Protein AF-A0A9W6TTP9-F1 (afdb_monomer)

Radius of gyration: 48.41 Å; Cα contacts (8 Å, |Δi|>4): 84; chains: 1; bounding box: 107×65×161 Å

Solvent-accessible surface area (backbone atoms only — not comparable to full-atom values): 18720 Å² total; per-residue (Å²): 135,83,80,78,79,82,53,72,66,62,52,52,53,52,50,54,54,50,54,51,52,52,51,52,51,51,50,53,53,50,52,52,50,52,52,49,54,51,52,52,49,52,52,51,54,51,52,54,52,52,50,52,50,50,55,52,53,52,53,51,50,52,52,52,51,52,52,53,54,51,52,50,52,52,51,54,53,50,52,52,53,51,55,51,50,53,51,51,52,52,52,53,52,53,51,52,53,52,52,54,50,52,50,53,52,50,51,53,51,50,52,55,52,53,49,57,50,51,57,53,60,71,68,54,76,89,76,90,73,90,77,82,88,80,81,83,75,73,56,66,67,62,61,46,53,62,49,51,56,60,62,39,43,60,44,44,69,57,88,55,55,68,69,59,52,51,52,53,51,48,66,50,53,76,72,50,82,89,67,50,53,66,56,50,32,50,54,52,42,65,35,41,44,74,69,53,22,52,51,39,64,69,68,60,52,82,38,51,65,54,39,50,51,46,41,49,51,47,48,60,73,74,50,72,71,60,68,68,56,54,55,62,54,52,57,60,59,67,72,68,77,82,78,86,87,84,90,84,83,88,82,89,84,88,86,83,92,78,88,80,84,82,86,80,83,82,87,78,91,83,78,89,91,64,56,16,90,88,72,80,43,81,83,48,54,76,92,49,50,70,60,53,53,58,52,52,64,70,69,70,78,80,80,80,92,126

Structure (mmCIF, N/CA/C/O backbone):
data_AF-A0A9W6TTP9-F1
#
_entry.id   AF-A0A9W6TTP9-F1
#
loop_
_atom_site.group_PDB
_atom_site.id
_atom_site.type_symbol
_atom_site.label_atom_id
_atom_site.label_alt_id
_atom_site.label_comp_id
_atom_site.label_asym_id
_atom_site.label_entity_id
_atom_site.label_seq_id
_atom_site.pdbx_PDB_ins_code
_atom_site.Cartn_x
_atom_site.Cartn_y
_atom_site.Cartn_z
_atom_site.occupancy
_atom_site.B_iso_or_equiv
_atom_site.auth_seq_id
_atom_site.auth_comp_id
_atom_site.auth_asym_id
_atom_site.auth_atom_id
_atom_site.pdbx_PDB_model_num
ATOM 1 N N . MET A 1 1 ? -45.693 19.364 88.630 1.00 53.56 1 MET A N 1
ATOM 2 C CA . MET A 1 1 ? -46.848 18.694 87.996 1.00 53.56 1 MET A CA 1
ATOM 3 C C . MET A 1 1 ? -46.311 17.547 87.157 1.00 53.56 1 MET A C 1
ATOM 5 O O . MET A 1 1 ? -45.602 17.808 86.195 1.00 53.56 1 MET A O 1
ATOM 9 N N . ALA A 1 2 ? -46.527 16.299 87.579 1.00 56.56 2 ALA A N 1
ATOM 10 C CA . ALA A 1 2 ? -46.122 15.125 86.806 1.00 56.56 2 ALA A CA 1
ATOM 11 C C . ALA A 1 2 ? -47.113 14.925 85.648 1.00 56.56 2 ALA A C 1
ATOM 13 O O . ALA A 1 2 ? -48.320 15.000 85.873 1.00 56.56 2 ALA A O 1
ATOM 14 N N . SER A 1 3 ? -46.621 14.722 84.421 1.00 66.69 3 SER A N 1
ATOM 15 C CA . SER A 1 3 ? -47.493 14.383 83.285 1.00 66.69 3 SER A CA 1
ATOM 16 C C . SER A 1 3 ? -48.218 13.058 83.552 1.00 66.69 3 SER A C 1
ATOM 18 O O . SER A 1 3 ? -47.587 12.136 84.076 1.00 66.69 3 SER A O 1
ATOM 20 N N . PRO A 1 4 ? -49.513 12.941 83.201 1.00 72.94 4 PRO A N 1
ATOM 21 C CA . PRO A 1 4 ? -50.258 11.701 83.376 1.00 72.94 4 PRO A CA 1
ATOM 22 C C . PRO A 1 4 ? -49.632 10.584 82.535 1.00 72.94 4 PRO A C 1
ATOM 24 O O . PRO A 1 4 ? -49.217 10.805 81.395 1.00 72.94 4 PRO A O 1
ATOM 27 N N . ALA A 1 5 ? -49.549 9.385 83.114 1.00 76.31 5 ALA A N 1
ATOM 28 C CA . ALA A 1 5 ? -49.076 8.206 82.402 1.00 76.31 5 ALA A CA 1
ATOM 29 C C . ALA A 1 5 ? -49.956 7.960 81.159 1.00 76.31 5 ALA A C 1
ATOM 31 O O . ALA A 1 5 ? -51.179 8.114 81.243 1.00 76.31 5 ALA A O 1
ATOM 32 N N . PRO A 1 6 ? -49.363 7.606 80.006 1.00 77.00 6 PRO A N 1
ATOM 33 C CA . PRO A 1 6 ? -50.120 7.397 78.780 1.00 77.00 6 PRO A CA 1
ATOM 34 C C . PRO A 1 6 ? -51.147 6.272 78.954 1.00 77.00 6 PRO A C 1
ATOM 36 O O . PRO A 1 6 ? -50.865 5.245 79.573 1.00 77.00 6 PRO A O 1
ATOM 39 N N . THR A 1 7 ? -52.337 6.462 78.385 1.00 85.94 7 THR A N 1
ATOM 40 C CA . THR A 1 7 ? -53.396 5.449 78.375 1.00 85.94 7 THR A CA 1
ATOM 41 C C . THR A 1 7 ? -52.994 4.259 77.496 1.00 85.94 7 THR A C 1
ATOM 43 O O . THR A 1 7 ? -52.289 4.414 76.497 1.00 85.94 7 THR A O 1
ATOM 46 N N . SER A 1 8 ? -53.451 3.052 77.851 1.00 86.31 8 SER A N 1
ATOM 47 C CA . SER A 1 8 ? -53.156 1.808 77.112 1.00 86.31 8 SER A CA 1
ATOM 48 C C . SER A 1 8 ? -53.500 1.904 75.616 1.00 86.31 8 SER A C 1
ATOM 50 O O . SER A 1 8 ? -52.758 1.402 74.773 1.00 86.31 8 SER A O 1
ATOM 52 N N . GLU A 1 9 ? -54.565 2.627 75.278 1.00 88.94 9 GLU A N 1
ATOM 53 C CA . GLU A 1 9 ? -55.009 2.861 73.903 1.00 88.94 9 GLU A CA 1
ATOM 54 C C . GLU A 1 9 ? -54.011 3.701 73.084 1.00 88.94 9 GLU A C 1
ATOM 56 O O . GLU A 1 9 ? -53.690 3.352 71.947 1.00 88.94 9 GLU A O 1
ATOM 61 N N . ALA A 1 10 ? -53.426 4.746 73.681 1.00 88.00 10 ALA A N 1
ATOM 62 C CA . ALA A 1 10 ? -52.404 5.569 73.032 1.00 88.00 10 ALA A CA 1
ATOM 63 C C . ALA A 1 10 ? -51.097 4.792 72.785 1.00 88.00 10 ALA A C 1
ATOM 65 O O . ALA A 1 10 ? -50.380 5.051 71.814 1.00 88.00 10 ALA A O 1
ATOM 66 N N . VAL A 1 11 ? -50.780 3.819 73.646 1.00 92.50 11 VAL A N 1
ATOM 67 C CA . VAL A 1 11 ? -49.639 2.912 73.449 1.00 92.50 11 VAL A CA 1
ATOM 68 C C . VAL A 1 11 ? -49.903 1.962 72.278 1.00 92.50 11 VAL A C 1
ATOM 70 O O . VAL A 1 11 ? -49.050 1.847 71.400 1.00 92.50 11 VAL A O 1
ATOM 73 N N . MET A 1 12 ? -51.087 1.346 72.209 1.00 90.25 12 MET A N 1
ATOM 74 C CA . MET A 1 12 ? -51.460 0.435 71.116 1.00 90.25 12 MET A CA 1
ATOM 75 C C . MET A 1 12 ? -51.509 1.142 69.755 1.00 90.25 12 MET A C 1
ATOM 77 O O . MET A 1 12 ? -51.000 0.603 68.774 1.00 90.25 12 MET A O 1
ATOM 81 N N . GLN A 1 13 ? -52.022 2.377 69.687 1.00 92.81 13 GLN A N 1
ATOM 82 C CA . GLN A 1 13 ? -51.971 3.181 68.458 1.00 92.81 13 GLN A CA 1
ATOM 83 C C . GLN A 1 13 ? -50.534 3.475 68.005 1.00 92.81 13 GLN A C 1
ATOM 85 O O . GLN A 1 13 ? -50.230 3.366 66.817 1.00 92.81 13 GLN A O 1
ATOM 90 N N . ARG A 1 14 ? -49.627 3.817 68.933 1.00 94.44 14 ARG A N 1
ATOM 91 C CA . ARG A 1 14 ? -48.207 4.041 68.600 1.00 94.44 14 ARG A CA 1
ATOM 92 C C . ARG A 1 14 ? -47.527 2.766 68.110 1.00 94.44 14 ARG A C 1
ATOM 94 O O . ARG A 1 14 ? -46.745 2.845 67.168 1.00 94.44 14 ARG A O 1
ATOM 101 N N . ILE A 1 15 ? -47.828 1.616 68.715 1.00 95.19 15 ILE A N 1
ATOM 102 C CA . ILE A 1 15 ? -47.310 0.314 68.271 1.00 95.19 15 ILE A CA 1
ATOM 103 C C . ILE A 1 15 ? -47.798 0.011 66.850 1.00 95.19 15 ILE A C 1
ATOM 105 O O . ILE A 1 15 ? -46.970 -0.241 65.979 1.00 95.19 15 ILE A O 1
ATOM 109 N N . GLY A 1 16 ? -49.099 0.148 66.577 1.00 96.19 16 GLY A N 1
ATOM 110 C CA . GLY A 1 16 ? -49.646 -0.076 65.234 1.00 96.19 16 GLY A CA 1
ATOM 111 C C . GLY A 1 16 ? -49.045 0.855 64.171 1.00 96.19 16 GLY A C 1
ATOM 112 O O . GLY A 1 16 ? -48.719 0.416 63.069 1.00 96.19 16 GLY A O 1
ATOM 113 N N . GLY A 1 17 ? -48.817 2.131 64.504 1.00 96.75 17 GLY A N 1
ATOM 114 C CA . GLY A 1 17 ? -48.133 3.073 63.609 1.00 96.75 17 GLY A CA 1
ATOM 115 C C . GLY A 1 17 ? -46.671 2.694 63.331 1.00 96.75 17 GLY A C 1
ATOM 116 O O . GLY A 1 17 ? -46.207 2.803 62.195 1.00 96.75 17 GLY A O 1
ATOM 117 N N . LEU A 1 18 ? -45.950 2.199 64.343 1.00 96.75 18 LEU A N 1
ATOM 118 C CA . LEU A 1 18 ? -44.580 1.701 64.185 1.00 96.75 18 LEU A CA 1
ATOM 119 C C . LEU A 1 18 ? -44.521 0.432 63.325 1.00 96.75 18 LEU A C 1
ATOM 121 O O . LEU A 1 18 ? -43.626 0.312 62.492 1.00 96.75 18 LEU A O 1
ATOM 125 N N . GLU A 1 19 ? -45.473 -0.490 63.474 1.00 96.38 19 GLU A N 1
ATOM 126 C CA . GLU A 1 19 ? -45.559 -1.708 62.655 1.00 96.38 19 GLU A CA 1
ATOM 127 C C . GLU A 1 19 ? -45.806 -1.389 61.175 1.00 96.38 19 GLU A C 1
ATOM 129 O O . GLU A 1 19 ? -45.166 -1.971 60.290 1.00 96.38 19 GLU A O 1
ATOM 134 N N . GLN A 1 20 ? -46.680 -0.420 60.888 1.00 96.25 20 GLN A N 1
ATOM 135 C CA . GLN A 1 20 ? -46.915 0.059 59.524 1.00 96.25 20 GLN A CA 1
ATOM 136 C C . GLN A 1 20 ? -45.658 0.703 58.931 1.00 96.25 20 GLN A C 1
ATOM 138 O O . GLN A 1 20 ? -45.252 0.342 57.823 1.00 96.25 20 GLN A O 1
ATOM 143 N N . ALA A 1 21 ? -44.999 1.591 59.682 1.00 97.00 21 ALA A N 1
ATOM 144 C CA . ALA A 1 21 ? -43.757 2.229 59.250 1.00 97.00 21 ALA A CA 1
ATOM 145 C C . ALA A 1 21 ? -42.643 1.200 58.993 1.00 97.00 21 ALA A C 1
ATOM 147 O O . ALA A 1 21 ? -41.953 1.271 57.975 1.00 97.00 21 ALA A O 1
ATOM 148 N N . PHE A 1 22 ? -42.507 0.196 59.864 1.00 97.75 22 PHE A N 1
ATOM 149 C CA . PHE A 1 22 ? -41.548 -0.894 59.691 1.00 97.75 22 PHE A CA 1
ATOM 150 C C . PHE A 1 22 ? -41.840 -1.717 58.430 1.00 97.75 22 PHE A C 1
ATOM 152 O O . PHE A 1 22 ? -40.931 -2.041 57.663 1.00 97.75 22 PHE A O 1
ATOM 159 N N . THR A 1 23 ? -43.113 -2.018 58.173 1.00 97.25 23 THR A N 1
ATOM 160 C CA . THR A 1 23 ? -43.536 -2.761 56.979 1.00 97.25 23 THR A CA 1
ATOM 161 C C . THR A 1 23 ? -43.251 -1.968 55.703 1.00 97.25 23 THR A C 1
ATOM 163 O O . THR A 1 23 ? -42.691 -2.514 54.752 1.00 97.25 23 THR A O 1
ATOM 166 N N . GLN A 1 24 ? -43.551 -0.668 55.696 1.00 97.12 24 GLN A N 1
ATOM 167 C CA . GLN A 1 24 ? -43.259 0.217 54.569 1.00 97.12 24 GLN A CA 1
ATOM 168 C C . GLN A 1 24 ? -41.750 0.330 54.312 1.00 97.12 24 GLN A C 1
ATOM 170 O O . GLN A 1 24 ? -41.304 0.211 53.171 1.00 97.12 24 GLN A O 1
ATOM 175 N N . GLN A 1 25 ? -40.946 0.482 55.367 1.00 97.75 25 GLN A N 1
ATOM 176 C CA . GLN A 1 25 ? -39.490 0.516 55.247 1.00 97.75 25 GLN A CA 1
ATOM 177 C C . GLN A 1 25 ? -38.935 -0.803 54.693 1.00 97.75 25 GLN A C 1
ATOM 179 O O . GLN A 1 25 ? -38.008 -0.798 53.882 1.00 97.75 25 GLN A O 1
ATOM 184 N N . LYS A 1 26 ? -39.508 -1.944 55.091 1.00 97.88 26 LYS A N 1
ATOM 185 C CA . LYS A 1 26 ? -39.124 -3.263 54.574 1.00 97.88 26 LYS A CA 1
ATOM 186 C C . LYS A 1 26 ? -39.403 -3.396 53.076 1.00 97.88 26 LYS A C 1
ATOM 188 O O . LYS A 1 26 ? -38.560 -3.937 52.365 1.00 97.88 26 LYS A O 1
ATOM 193 N N . LEU A 1 27 ? -40.541 -2.887 52.601 1.00 97.38 27 LEU A N 1
ATOM 194 C CA . LEU A 1 27 ? -40.860 -2.848 51.170 1.00 97.38 27 LEU A CA 1
ATOM 195 C C . LEU A 1 27 ? -39.861 -1.974 50.407 1.00 97.38 27 LEU A C 1
ATOM 197 O O . LEU A 1 27 ? -39.233 -2.460 49.473 1.00 97.38 27 LEU A O 1
ATOM 201 N N . MET A 1 28 ? -39.605 -0.750 50.881 1.00 97.38 28 MET A N 1
ATOM 202 C CA . MET A 1 28 ? -38.655 0.158 50.230 1.00 97.38 28 MET A CA 1
ATOM 203 C C . MET A 1 28 ? -37.230 -0.418 50.185 1.00 97.38 28 MET A C 1
ATOM 205 O O . MET A 1 28 ? -36.534 -0.298 49.181 1.00 97.38 28 MET A O 1
ATOM 209 N N . ASN A 1 29 ? -36.801 -1.107 51.247 1.00 97.81 29 ASN A N 1
ATOM 210 C CA . ASN A 1 29 ? -35.523 -1.819 51.258 1.00 97.81 29 ASN A CA 1
ATOM 211 C C . ASN A 1 29 ? -35.487 -2.977 50.252 1.00 97.81 29 ASN A C 1
ATOM 213 O O . ASN A 1 29 ? -34.443 -3.223 49.651 1.00 97.81 29 ASN A O 1
ATOM 217 N N . ASN A 1 30 ? -36.592 -3.701 50.061 1.00 97.62 30 ASN A N 1
ATOM 218 C CA . ASN A 1 30 ? -36.661 -4.759 49.055 1.00 97.62 30 ASN A CA 1
ATOM 219 C C . ASN A 1 30 ? -36.594 -4.186 47.632 1.00 97.62 30 ASN A C 1
ATOM 221 O O . ASN A 1 30 ? -35.830 -4.712 46.825 1.00 97.62 30 ASN A O 1
ATOM 225 N N . ASP A 1 31 ? -37.299 -3.090 47.352 1.00 98.06 31 ASP A N 1
ATOM 226 C CA . ASP A 1 31 ? -37.265 -2.422 46.044 1.00 98.06 31 ASP A CA 1
ATOM 227 C C . ASP A 1 31 ? -35.854 -1.917 45.716 1.00 98.06 31 ASP A C 1
ATOM 229 O O . ASP A 1 31 ? -35.308 -2.224 44.656 1.00 98.06 31 ASP A O 1
ATOM 233 N N . LEU A 1 32 ? -35.195 -1.251 46.673 1.00 98.12 32 LEU A N 1
ATOM 234 C CA . LEU A 1 32 ? -33.803 -0.812 46.522 1.00 98.12 32 LEU A CA 1
ATOM 235 C C . LEU A 1 32 ? -32.844 -1.980 46.259 1.00 98.12 32 LEU A C 1
ATOM 237 O O . LEU A 1 32 ? -31.905 -1.845 45.473 1.00 98.12 32 LEU A O 1
ATOM 241 N N . ARG A 1 33 ? -33.064 -3.141 46.889 1.00 98.19 33 ARG A N 1
ATOM 242 C CA . ARG A 1 33 ? -32.250 -4.343 46.639 1.00 98.19 33 ARG A CA 1
ATOM 243 C C . ARG A 1 33 ? -32.439 -4.878 45.224 1.00 98.19 33 ARG A C 1
ATOM 245 O O . ARG A 1 33 ? -31.459 -5.318 44.622 1.00 98.19 33 ARG A O 1
ATOM 252 N N . VAL A 1 34 ? -33.663 -4.853 44.699 1.00 98.06 34 VAL A N 1
ATOM 253 C CA . VAL A 1 34 ? -33.953 -5.271 43.320 1.00 98.06 34 VAL A CA 1
ATOM 254 C C . VAL A 1 34 ? -33.301 -4.315 42.321 1.00 98.06 34 VAL A C 1
ATOM 256 O O . VAL A 1 34 ? -32.619 -4.777 41.404 1.00 98.06 34 VAL A O 1
ATOM 259 N N . GLU A 1 35 ? -33.425 -3.004 42.535 1.00 98.31 35 GLU A N 1
ATOM 260 C CA . GLU A 1 35 ? -32.777 -1.980 41.705 1.00 98.31 35 GLU A CA 1
ATOM 261 C C . GLU A 1 35 ? -31.251 -2.118 41.716 1.00 98.31 35 GLU A C 1
ATOM 263 O O . GLU A 1 35 ? -30.608 -2.137 40.665 1.00 98.31 35 GLU A O 1
ATOM 268 N N . PHE A 1 36 ? -30.653 -2.318 42.894 1.00 98.19 36 PHE A N 1
ATOM 269 C CA . PHE A 1 36 ? -29.215 -2.541 43.012 1.00 98.19 36 PHE A CA 1
ATOM 270 C C . PHE A 1 36 ? -28.758 -3.788 42.243 1.00 98.19 36 PHE A C 1
ATOM 272 O O . PHE A 1 36 ? -27.776 -3.733 41.503 1.00 98.19 36 PHE A O 1
ATOM 279 N N . ALA A 1 37 ? -29.496 -4.897 42.351 1.00 97.94 37 ALA A N 1
ATOM 280 C CA . ALA A 1 37 ? -29.198 -6.114 41.600 1.00 97.94 37 ALA A CA 1
ATOM 281 C C . ALA A 1 37 ? -29.341 -5.915 40.078 1.00 97.94 37 ALA A C 1
ATOM 283 O O . ALA A 1 37 ? -28.550 -6.458 39.305 1.00 97.94 37 ALA A O 1
ATOM 284 N N . SER A 1 38 ? -30.325 -5.124 39.639 1.00 98.44 38 SER A N 1
ATOM 285 C CA . SER A 1 38 ? -30.512 -4.758 38.231 1.00 98.44 38 SER A CA 1
ATOM 286 C C . SER A 1 38 ? -29.326 -3.949 37.700 1.00 98.44 38 SER A C 1
ATOM 288 O O . SER A 1 38 ? -28.718 -4.326 36.696 1.00 98.44 38 SER A O 1
ATOM 290 N N . MET A 1 39 ? -28.924 -2.899 38.421 1.00 98.56 39 MET A N 1
ATOM 291 C CA . MET A 1 39 ? -27.759 -2.085 38.065 1.00 98.56 39 MET A CA 1
ATOM 292 C C . MET A 1 39 ? -26.469 -2.914 38.027 1.00 98.56 39 MET A C 1
ATOM 294 O O . MET A 1 39 ? -25.677 -2.774 37.098 1.00 98.56 39 MET A O 1
ATOM 298 N N . GLN A 1 40 ? -26.266 -3.826 38.983 1.00 98.50 40 GLN A N 1
ATOM 299 C CA . GLN A 1 40 ? -25.106 -4.724 38.975 1.00 98.50 40 GLN A CA 1
ATOM 300 C C . GLN A 1 40 ? -25.058 -5.624 37.732 1.00 98.50 40 GLN A C 1
ATOM 302 O O . GLN A 1 40 ? -23.977 -5.819 37.163 1.00 98.50 40 GLN A O 1
ATOM 307 N N . ARG A 1 41 ? -26.209 -6.142 37.273 1.00 98.38 41 ARG A N 1
ATOM 308 C CA . ARG A 1 41 ? -26.273 -6.880 36.000 1.00 98.38 41 ARG A CA 1
ATOM 309 C C . ARG A 1 41 ? -25.901 -5.991 34.823 1.00 98.38 41 ARG A C 1
ATOM 311 O O . ARG A 1 41 ? -25.032 -6.380 34.052 1.00 98.38 41 ARG A O 1
ATOM 318 N N . GLN A 1 42 ? -26.479 -4.793 34.726 1.00 98.50 42 GLN A N 1
ATOM 319 C CA . GLN A 1 42 ? -26.175 -3.862 33.632 1.00 98.50 42 GLN A CA 1
ATOM 320 C C . GLN A 1 42 ? -24.684 -3.510 33.574 1.00 98.50 42 GLN A C 1
ATOM 322 O O . GLN A 1 42 ? -24.088 -3.512 32.499 1.00 98.50 42 GLN A O 1
ATOM 327 N N . ILE A 1 43 ? -24.053 -3.267 34.727 1.00 98.50 43 ILE A N 1
ATOM 328 C CA . ILE A 1 43 ? -22.610 -3.002 34.811 1.00 98.50 43 ILE A CA 1
ATOM 329 C C . ILE A 1 43 ? -21.808 -4.200 34.292 1.00 98.50 43 ILE A C 1
ATOM 331 O O . ILE A 1 43 ? -20.855 -4.023 33.535 1.00 98.50 43 ILE A O 1
ATOM 335 N N . THR A 1 44 ? -22.204 -5.419 34.656 1.00 98.38 44 THR A N 1
ATOM 336 C CA . THR A 1 44 ? -21.511 -6.645 34.236 1.00 98.38 44 THR A CA 1
ATOM 337 C C . THR A 1 44 ? -21.683 -6.902 32.734 1.00 98.38 44 THR A C 1
ATOM 339 O O . THR A 1 44 ? -20.725 -7.247 32.040 1.00 98.38 44 THR A O 1
ATOM 342 N N . GLU A 1 45 ? -22.877 -6.677 32.189 1.00 98.56 45 GLU A N 1
ATOM 343 C CA . GLU A 1 45 ? -23.149 -6.777 30.751 1.00 98.56 45 GLU A CA 1
ATOM 344 C C . GLU A 1 45 ? -22.358 -5.741 29.943 1.00 98.56 45 GLU A C 1
ATOM 346 O O . GLU A 1 45 ? -21.765 -6.063 28.912 1.00 98.56 45 GLU A O 1
ATOM 351 N N . LEU A 1 46 ? -22.285 -4.497 30.421 1.00 98.62 46 LEU A N 1
ATOM 352 C CA . LEU A 1 46 ? -21.467 -3.468 29.783 1.00 98.62 46 LEU A CA 1
ATOM 353 C C . LEU A 1 46 ? -19.979 -3.814 29.848 1.00 98.62 46 LEU A C 1
ATOM 355 O O . LEU A 1 46 ? -19.289 -3.697 28.835 1.00 98.62 46 LEU A O 1
ATOM 359 N N . ALA A 1 47 ? -19.492 -4.289 30.996 1.00 98.38 47 ALA A N 1
ATOM 360 C CA . ALA A 1 47 ? -18.098 -4.689 31.160 1.00 98.38 47 ALA A CA 1
ATOM 361 C C . ALA A 1 47 ? -17.716 -5.819 30.191 1.00 98.38 47 ALA A C 1
ATOM 363 O O . ALA A 1 47 ? -16.699 -5.729 29.505 1.00 98.38 47 ALA A O 1
ATOM 364 N N . THR A 1 48 ? -18.557 -6.849 30.069 1.00 98.38 48 THR A N 1
ATOM 365 C CA . THR A 1 48 ? -18.316 -7.965 29.138 1.00 98.38 48 THR A CA 1
ATOM 366 C C . THR A 1 48 ? -18.370 -7.524 27.675 1.00 98.38 48 THR A C 1
ATOM 368 O O . THR A 1 48 ? -17.518 -7.933 26.885 1.00 98.38 48 THR A O 1
ATOM 371 N N . ARG A 1 49 ? -19.306 -6.638 27.306 1.00 98.62 49 ARG A N 1
ATOM 372 C CA . ARG A 1 49 ? -19.379 -6.072 25.950 1.00 98.62 49 ARG A CA 1
ATOM 373 C C . ARG A 1 49 ? -18.128 -5.265 25.604 1.00 98.62 49 ARG A C 1
ATOM 375 O O . ARG A 1 49 ? -17.554 -5.480 24.537 1.00 98.62 49 ARG A O 1
ATOM 382 N N . VAL A 1 50 ? -17.702 -4.362 26.486 1.00 98.56 50 VAL A N 1
ATOM 383 C CA . VAL A 1 50 ? -16.502 -3.538 26.269 1.00 98.56 50 VAL A CA 1
ATOM 384 C C . VAL A 1 50 ? -15.260 -4.419 26.173 1.00 98.56 50 VAL A C 1
ATOM 386 O O . VAL A 1 50 ? -14.460 -4.238 25.258 1.00 98.56 50 VAL A O 1
ATOM 389 N N . GLN A 1 51 ? -15.132 -5.427 27.040 1.00 98.50 51 GLN A N 1
ATOM 390 C CA . GLN A 1 51 ? -14.017 -6.370 26.982 1.00 98.50 51 GLN A CA 1
ATOM 391 C C . GLN A 1 51 ? -13.975 -7.121 25.644 1.00 98.50 51 GLN A C 1
ATOM 393 O O . GLN A 1 51 ? -12.916 -7.224 25.028 1.00 98.50 51 GLN A O 1
ATOM 398 N N . GLY A 1 52 ? -15.129 -7.579 25.146 1.00 98.44 52 GLY A N 1
ATOM 399 C CA . GLY A 1 52 ? -15.224 -8.218 23.833 1.00 98.44 52 GLY A CA 1
ATOM 400 C C . GLY A 1 52 ? -14.805 -7.292 22.685 1.00 98.44 52 GLY A C 1
ATOM 401 O O . GLY A 1 52 ? -14.102 -7.722 21.770 1.00 98.44 52 GLY A O 1
ATOM 402 N N . GLN A 1 53 ? -15.180 -6.010 22.744 1.00 98.62 53 GLN A N 1
ATOM 403 C CA . GLN A 1 53 ? -14.755 -5.014 21.753 1.00 98.62 53 GLN A CA 1
ATOM 404 C C . GLN A 1 53 ? -13.243 -4.772 21.789 1.00 98.62 53 GLN A C 1
ATOM 406 O O . GLN A 1 53 ? -12.621 -4.714 20.728 1.00 98.62 53 GLN A O 1
ATOM 411 N N . ILE A 1 54 ? -12.648 -4.670 22.982 1.00 98.56 54 ILE A N 1
ATOM 412 C CA . ILE A 1 54 ? -11.197 -4.507 23.152 1.00 98.56 54 ILE A CA 1
ATOM 413 C C . ILE A 1 54 ? -10.463 -5.682 22.506 1.00 98.56 54 ILE A C 1
ATOM 415 O O . ILE A 1 54 ? -9.626 -5.466 21.632 1.00 98.56 54 ILE A O 1
ATOM 419 N N . THR A 1 55 ? -10.840 -6.918 22.840 1.00 98.44 55 THR A N 1
ATOM 420 C CA . THR A 1 55 ? -10.219 -8.115 22.255 1.00 98.44 55 THR A CA 1
ATOM 421 C C . THR A 1 55 ? -10.396 -8.173 20.733 1.00 98.44 55 THR A C 1
ATOM 423 O O . THR A 1 55 ? -9.473 -8.543 20.008 1.00 98.44 55 THR A O 1
ATOM 426 N N . GLY A 1 56 ? -11.560 -7.766 20.213 1.00 98.50 56 GLY A N 1
ATOM 427 C CA . GLY A 1 56 ? -11.792 -7.665 18.770 1.00 98.50 56 GLY A CA 1
ATOM 428 C C . GLY A 1 56 ? -10.829 -6.689 18.082 1.00 98.50 56 GLY A C 1
ATOM 429 O O . GLY A 1 56 ? -10.197 -7.038 17.083 1.00 98.50 56 GLY A O 1
ATOM 430 N N . LEU A 1 57 ? -10.666 -5.492 18.650 1.00 98.56 57 LEU A N 1
ATOM 431 C CA . LEU A 1 57 ? -9.755 -4.466 18.136 1.00 98.56 57 LEU A CA 1
ATOM 432 C C . LEU A 1 57 ? -8.279 -4.873 18.256 1.00 98.56 57 LEU A C 1
ATOM 434 O O . LEU A 1 57 ? -7.480 -4.558 17.375 1.00 98.56 57 LEU A O 1
ATOM 438 N N . GLU A 1 58 ? -7.897 -5.588 19.313 1.00 98.44 58 GLU A N 1
ATOM 439 C CA . GLU A 1 58 ? -6.543 -6.132 19.485 1.00 98.44 58 GLU A CA 1
ATOM 440 C C . GLU A 1 58 ? -6.197 -7.162 18.402 1.00 98.44 58 GLU A C 1
ATOM 442 O O . GLU A 1 58 ? -5.112 -7.112 17.807 1.00 98.44 58 GLU A O 1
ATOM 447 N N . ASN A 1 59 ? -7.139 -8.052 18.083 1.00 98.31 59 ASN A N 1
ATOM 448 C CA . ASN A 1 59 ? -6.981 -9.031 17.009 1.00 98.31 59 ASN A CA 1
ATOM 449 C C . ASN A 1 59 ? -6.855 -8.350 15.642 1.00 98.31 59 ASN A C 1
ATOM 451 O O . ASN A 1 59 ? -5.980 -8.699 14.843 1.00 98.31 59 ASN A O 1
ATOM 455 N N . GLU A 1 60 ? -7.682 -7.338 15.374 1.00 98.50 60 GLU A N 1
ATOM 456 C CA . GLU A 1 60 ? -7.599 -6.575 14.132 1.00 98.50 60 GLU A CA 1
ATOM 457 C C . GLU A 1 60 ? -6.281 -5.798 14.014 1.00 98.50 60 GLU A C 1
ATOM 459 O O . GLU A 1 60 ? -5.631 -5.844 12.967 1.00 98.50 60 GLU A O 1
ATOM 464 N N . ASN A 1 61 ? -5.821 -5.164 15.094 1.00 98.12 61 ASN A N 1
ATOM 465 C CA . ASN A 1 61 ? -4.511 -4.513 15.138 1.00 98.12 61 ASN A CA 1
ATOM 466 C C . ASN A 1 61 ? -3.367 -5.493 14.864 1.00 98.12 61 ASN A C 1
ATOM 468 O O . ASN A 1 61 ? -2.443 -5.169 14.115 1.00 98.12 61 ASN A O 1
ATOM 472 N N . THR A 1 62 ? -3.430 -6.697 15.431 1.00 98.38 62 THR A N 1
ATOM 473 C CA . THR A 1 62 ? -2.436 -7.750 15.185 1.00 98.38 62 THR A CA 1
ATOM 474 C C . THR A 1 62 ? -2.416 -8.151 13.709 1.00 98.38 62 THR A C 1
ATOM 476 O O . THR A 1 62 ? -1.349 -8.202 13.093 1.00 98.38 62 THR A O 1
ATOM 479 N N . ARG A 1 63 ? -3.595 -8.340 13.104 1.00 98.62 63 ARG A N 1
ATOM 480 C CA . ARG A 1 63 ? -3.742 -8.642 11.673 1.00 98.62 63 ARG A CA 1
ATOM 481 C C . ARG A 1 63 ? -3.170 -7.531 10.791 1.00 98.62 63 ARG A C 1
ATOM 483 O O . ARG A 1 63 ? -2.389 -7.817 9.884 1.00 98.62 63 ARG A O 1
ATOM 490 N N . MET A 1 64 ? -3.524 -6.274 11.059 1.00 98.62 64 MET A N 1
ATOM 491 C CA . MET A 1 64 ? -3.030 -5.123 10.294 1.00 98.62 64 MET A CA 1
ATOM 492 C C . MET A 1 64 ? -1.509 -4.980 10.401 1.00 98.62 64 MET A C 1
ATOM 494 O O . MET A 1 64 ? -0.842 -4.753 9.394 1.00 98.62 64 MET A O 1
ATOM 498 N N . ARG A 1 65 ? -0.935 -5.174 11.595 1.00 98.50 65 ARG A N 1
ATOM 499 C CA . ARG A 1 65 ? 0.524 -5.186 11.780 1.00 98.50 65 ARG A CA 1
ATOM 500 C C . ARG A 1 65 ? 1.195 -6.264 10.932 1.00 98.50 65 ARG A C 1
ATOM 502 O O . ARG A 1 65 ? 2.184 -5.963 10.271 1.00 98.50 65 ARG A O 1
ATOM 509 N N . GLY A 1 66 ? 0.628 -7.471 10.882 1.00 98.44 66 GLY A N 1
ATOM 510 C CA . GLY A 1 66 ? 1.123 -8.542 10.012 1.00 98.44 66 GLY A CA 1
ATOM 511 C C . GLY A 1 66 ? 1.122 -8.155 8.528 1.00 98.44 66 GLY A C 1
ATOM 512 O O . GLY A 1 66 ? 2.116 -8.362 7.834 1.00 98.44 66 GLY A O 1
ATOM 513 N N . GLN A 1 67 ? 0.047 -7.518 8.050 1.00 98.56 67 GLN A N 1
ATOM 514 C CA . GLN A 1 67 ? -0.031 -7.022 6.669 1.00 98.56 67 GLN A CA 1
ATOM 515 C C . GLN A 1 67 ? 1.025 -5.950 6.372 1.00 98.56 67 GLN A C 1
ATOM 517 O O . GLN A 1 67 ? 1.665 -5.999 5.322 1.00 98.56 67 GLN A O 1
ATOM 522 N N . ILE A 1 68 ? 1.241 -5.012 7.299 1.00 98.44 68 ILE A N 1
ATOM 523 C CA . ILE A 1 68 ? 2.274 -3.975 7.169 1.00 98.44 68 ILE A CA 1
ATOM 524 C C . ILE A 1 68 ? 3.662 -4.614 7.048 1.00 98.44 68 ILE A C 1
ATOM 526 O O . ILE A 1 68 ? 4.434 -4.232 6.170 1.00 98.44 68 ILE A O 1
ATOM 530 N N . THR A 1 69 ? 3.977 -5.606 7.885 1.00 98.31 69 THR A N 1
ATOM 531 C CA . THR A 1 69 ? 5.263 -6.315 7.829 1.00 98.31 69 THR A CA 1
ATOM 532 C C . THR A 1 69 ? 5.468 -7.031 6.492 1.00 98.31 69 THR A C 1
ATOM 534 O O . THR A 1 69 ? 6.550 -6.949 5.909 1.00 98.31 69 THR A O 1
ATOM 537 N N . GLU A 1 70 ? 4.436 -7.684 5.956 1.00 98.62 70 GLU A N 1
ATOM 538 C CA . GLU A 1 70 ? 4.533 -8.362 4.658 1.00 98.62 70 GLU A CA 1
ATOM 539 C C . GLU A 1 70 ? 4.727 -7.367 3.502 1.00 98.62 70 GLU A C 1
ATOM 541 O O . GLU A 1 70 ? 5.596 -7.553 2.649 1.00 98.62 70 GLU A O 1
ATOM 546 N N . GLN A 1 71 ? 3.998 -6.249 3.503 1.00 98.38 71 GLN A N 1
ATOM 547 C CA . GLN A 1 71 ? 4.183 -5.190 2.504 1.00 98.38 71 GLN A CA 1
ATOM 548 C C . GLN A 1 71 ? 5.584 -4.564 2.564 1.00 98.38 71 GLN A C 1
ATOM 550 O O . GLN A 1 71 ? 6.179 -4.252 1.526 1.00 98.38 71 GLN A O 1
ATOM 555 N N . GLN A 1 72 ? 6.147 -4.407 3.765 1.00 97.94 72 GLN A N 1
ATOM 556 C CA . GLN A 1 72 ? 7.525 -3.946 3.939 1.00 97.94 72 GLN A CA 1
ATOM 557 C C . GLN A 1 72 ? 8.519 -4.929 3.314 1.00 97.94 72 GLN A C 1
ATOM 559 O O . GLN A 1 72 ? 9.379 -4.510 2.539 1.00 97.94 72 GLN A O 1
ATOM 564 N N . LYS A 1 73 ? 8.355 -6.235 3.559 1.00 98.25 73 LYS A N 1
ATOM 565 C CA . LYS A 1 73 ? 9.191 -7.283 2.955 1.00 98.25 73 LYS A CA 1
ATOM 566 C C . LYS A 1 73 ? 9.137 -7.248 1.426 1.00 98.25 73 LYS A C 1
ATOM 568 O O . LYS A 1 73 ? 10.181 -7.300 0.773 1.00 98.25 73 LYS A O 1
ATOM 573 N N . GLN A 1 74 ? 7.944 -7.109 0.848 1.00 98.19 74 GLN A N 1
ATOM 574 C CA . GLN A 1 74 ? 7.772 -6.991 -0.604 1.00 98.19 74 GLN A CA 1
ATOM 575 C C . GLN A 1 74 ? 8.476 -5.752 -1.166 1.00 98.19 74 GLN A C 1
ATOM 577 O O . GLN A 1 74 ? 9.169 -5.842 -2.181 1.00 98.19 74 GLN A O 1
ATOM 582 N N . THR A 1 75 ? 8.352 -4.613 -0.480 1.00 97.81 75 THR A N 1
ATOM 583 C CA . THR A 1 75 ? 9.010 -3.358 -0.868 1.00 97.81 75 THR A CA 1
ATOM 584 C C . THR A 1 75 ? 10.529 -3.508 -0.869 1.00 97.81 75 THR A C 1
ATOM 586 O O . THR A 1 75 ? 11.179 -3.157 -1.853 1.00 97.81 75 THR A O 1
ATOM 589 N N . THR A 1 76 ? 11.104 -4.094 0.183 1.00 97.94 76 THR A N 1
ATOM 590 C CA . THR A 1 76 ? 12.547 -4.359 0.259 1.00 97.94 76 THR A CA 1
ATOM 591 C C . THR A 1 76 ? 13.005 -5.322 -0.840 1.00 97.94 76 THR A C 1
ATOM 593 O O . THR A 1 76 ? 14.022 -5.080 -1.489 1.00 97.94 76 THR A O 1
ATOM 596 N N . GLY A 1 77 ? 12.233 -6.376 -1.125 1.00 98.38 77 GLY A N 1
ATOM 597 C CA . GLY A 1 77 ? 12.540 -7.309 -2.213 1.00 98.38 77 GLY A CA 1
ATOM 598 C C . GLY A 1 77 ? 12.508 -6.657 -3.602 1.00 98.38 77 GLY A C 1
ATOM 599 O O . GLY A 1 77 ? 13.349 -6.949 -4.451 1.00 98.38 77 GLY A O 1
ATOM 600 N N . LEU A 1 78 ? 11.561 -5.746 -3.847 1.00 98.31 78 LEU A N 1
ATOM 601 C CA . LEU A 1 78 ? 11.503 -4.957 -5.083 1.00 98.31 78 LEU A CA 1
ATOM 602 C C . LEU A 1 78 ? 12.682 -3.984 -5.205 1.00 98.31 78 LEU A C 1
ATOM 604 O O . LEU A 1 78 ? 13.251 -3.851 -6.287 1.00 98.31 78 LEU A O 1
ATOM 608 N N . GLN A 1 79 ? 13.085 -3.339 -4.108 1.00 97.31 79 GLN A N 1
ATOM 609 C CA . GLN A 1 79 ? 14.262 -2.464 -4.082 1.00 97.31 79 GLN A CA 1
ATOM 610 C C . GLN A 1 79 ? 15.553 -3.223 -4.415 1.00 97.31 79 GLN A C 1
ATOM 612 O O . GLN A 1 79 ? 16.373 -2.720 -5.187 1.00 97.31 79 GLN A O 1
ATOM 617 N N . GLY A 1 80 ? 15.708 -4.445 -3.895 1.00 98.19 80 GLY A N 1
ATOM 618 C CA . GLY A 1 80 ? 16.826 -5.325 -4.241 1.00 98.19 80 GLY A CA 1
ATOM 619 C C . GLY A 1 80 ? 16.877 -5.626 -5.740 1.00 98.19 80 GLY A C 1
ATOM 620 O O . GLY A 1 80 ? 17.886 -5.352 -6.386 1.00 98.19 80 GLY A O 1
ATOM 621 N N . ARG A 1 81 ? 15.757 -6.081 -6.318 1.00 98.31 81 ARG A N 1
ATOM 622 C CA . ARG A 1 81 ? 15.659 -6.369 -7.763 1.00 98.31 81 ARG A CA 1
ATOM 623 C C . ARG A 1 81 ? 15.947 -5.150 -8.640 1.00 98.31 81 ARG A C 1
ATOM 625 O O . ARG A 1 81 ? 16.627 -5.275 -9.651 1.00 98.31 81 ARG A O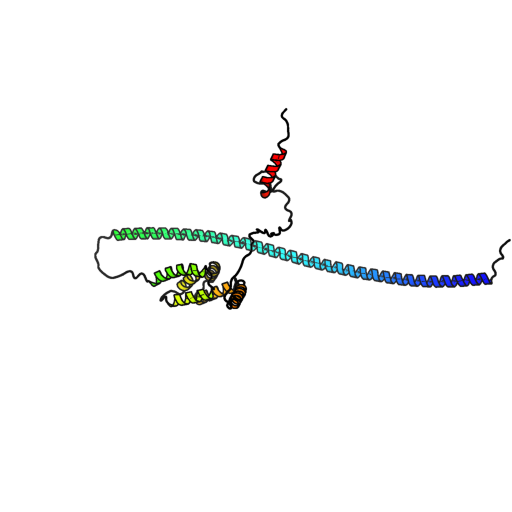 1
ATOM 632 N N . ASN A 1 82 ? 15.469 -3.967 -8.256 1.00 97.44 82 ASN A N 1
ATOM 633 C CA . ASN A 1 82 ? 15.740 -2.738 -9.006 1.00 97.44 82 ASN A CA 1
ATOM 634 C C . ASN A 1 82 ? 17.238 -2.378 -8.971 1.00 97.44 82 ASN A C 1
ATOM 636 O O . ASN A 1 82 ? 17.815 -2.013 -9.991 1.00 97.44 82 ASN A O 1
ATOM 640 N N . THR A 1 83 ? 17.892 -2.557 -7.820 1.00 97.69 83 THR A N 1
ATOM 641 C CA . THR A 1 83 ? 19.345 -2.350 -7.688 1.00 97.69 83 THR A CA 1
ATOM 642 C C . THR A 1 83 ? 20.130 -3.310 -8.588 1.00 97.69 83 THR A C 1
ATOM 644 O O . THR A 1 83 ? 21.062 -2.895 -9.274 1.00 97.69 83 THR A O 1
ATOM 647 N N . GLU A 1 84 ? 19.724 -4.579 -8.646 1.00 98.50 84 GLU A N 1
ATOM 648 C CA . GLU A 1 84 ? 20.332 -5.578 -9.530 1.00 98.50 84 GLU A CA 1
ATOM 649 C C . GLU A 1 84 ? 20.160 -5.214 -11.011 1.00 98.50 84 GLU A C 1
ATOM 651 O O . GLU A 1 84 ? 21.132 -5.196 -11.768 1.00 98.50 84 GLU A O 1
ATOM 656 N N . GLN A 1 85 ? 18.944 -4.844 -11.418 1.00 98.38 85 GLN A N 1
ATOM 657 C CA . GLN A 1 85 ? 18.655 -4.413 -12.788 1.00 98.38 85 GLN A CA 1
ATOM 658 C C . GLN A 1 85 ? 19.465 -3.174 -13.187 1.00 98.38 85 GLN A C 1
ATOM 660 O O . GLN A 1 85 ? 19.987 -3.109 -14.299 1.00 98.38 85 GLN A O 1
ATOM 665 N N . GLN A 1 86 ? 19.631 -2.204 -12.285 1.00 97.12 86 GLN A N 1
ATOM 666 C CA . GLN A 1 86 ? 20.500 -1.047 -12.522 1.00 97.12 86 GLN A CA 1
ATOM 667 C C . GLN A 1 86 ? 21.963 -1.461 -12.735 1.00 97.12 86 GLN A C 1
ATOM 669 O O . GLN A 1 86 ? 22.639 -0.910 -13.610 1.00 97.12 86 GLN A O 1
ATOM 674 N N . GLY A 1 87 ? 22.443 -2.461 -11.988 1.00 97.62 87 GLY A N 1
ATOM 675 C CA . GLY A 1 87 ? 23.759 -3.063 -12.200 1.00 97.62 87 GLY A CA 1
ATOM 676 C C . GLY A 1 87 ? 23.901 -3.678 -13.595 1.00 97.62 87 GLY A C 1
ATOM 677 O O . GLY A 1 87 ? 24.869 -3.386 -14.299 1.00 97.62 87 GLY A O 1
ATOM 678 N N . GLN A 1 88 ? 22.907 -4.453 -14.037 1.00 98.00 88 GLN A N 1
ATOM 679 C CA . GLN A 1 88 ? 22.887 -5.058 -15.375 1.00 98.00 88 GLN A CA 1
ATOM 680 C C . GLN A 1 88 ? 22.889 -4.002 -16.490 1.00 98.00 88 GLN A C 1
ATOM 682 O O . GLN A 1 88 ? 23.687 -4.093 -17.423 1.00 98.00 88 GLN A O 1
ATOM 687 N N . ILE A 1 89 ? 22.054 -2.962 -16.374 1.00 97.94 89 ILE A N 1
ATOM 688 C CA . ILE A 1 89 ? 22.011 -1.843 -17.331 1.00 97.94 89 ILE A CA 1
ATOM 689 C C . ILE A 1 89 ? 23.382 -1.170 -17.432 1.00 97.94 89 ILE A C 1
ATOM 691 O O . ILE A 1 89 ? 23.865 -0.915 -18.535 1.00 97.94 89 ILE A O 1
ATOM 695 N N . THR A 1 90 ? 24.029 -0.919 -16.293 1.00 97.44 90 THR A N 1
ATOM 696 C CA . THR A 1 90 ? 25.364 -0.310 -16.258 1.00 97.44 90 THR A CA 1
ATOM 697 C C . THR A 1 90 ? 26.397 -1.204 -16.952 1.00 97.44 90 THR A C 1
ATOM 699 O O . THR A 1 90 ? 27.194 -0.719 -17.755 1.00 97.44 90 THR A O 1
ATOM 702 N N . GLY A 1 91 ? 26.355 -2.518 -16.707 1.00 97.81 91 GLY A N 1
ATOM 703 C CA . GLY A 1 91 ? 27.222 -3.489 -17.380 1.00 97.81 91 GLY A CA 1
ATOM 704 C C . GLY A 1 91 ? 27.052 -3.477 -18.903 1.00 97.81 91 GLY A C 1
ATOM 705 O O . GLY A 1 91 ? 28.030 -3.333 -19.637 1.00 97.81 91 GLY A O 1
ATOM 706 N N . LEU A 1 92 ? 25.806 -3.522 -19.381 1.00 98.31 92 LEU A N 1
ATOM 707 C CA . LEU A 1 92 ? 25.492 -3.465 -20.813 1.00 98.31 92 LEU A CA 1
ATOM 708 C C . LEU A 1 92 ? 25.921 -2.140 -21.459 1.00 98.31 92 LEU A C 1
ATOM 710 O O . LEU A 1 92 ? 26.357 -2.121 -22.610 1.00 98.31 92 LEU A O 1
ATOM 714 N N . GLN A 1 93 ? 25.832 -1.019 -20.740 1.00 96.56 93 GLN A N 1
ATOM 715 C CA . GLN A 1 93 ? 26.314 0.279 -21.226 1.00 96.56 93 GLN A CA 1
ATOM 716 C C . GLN A 1 93 ? 27.837 0.294 -21.428 1.00 96.56 93 GLN A C 1
ATOM 718 O O . GLN A 1 93 ? 28.325 0.839 -22.427 1.00 96.56 93 GLN A O 1
ATOM 723 N N . ILE A 1 94 ? 28.591 -0.329 -20.517 1.00 97.50 94 ILE A N 1
ATOM 724 C CA . ILE A 1 94 ? 30.047 -0.484 -20.642 1.00 97.50 94 ILE A CA 1
ATOM 725 C C . ILE A 1 94 ? 30.379 -1.341 -21.868 1.00 97.50 94 ILE A C 1
ATOM 727 O O . ILE A 1 94 ? 31.221 -0.958 -22.685 1.00 97.50 94 ILE A O 1
ATOM 731 N N . GLU A 1 95 ? 29.688 -2.467 -22.042 1.00 97.75 95 GLU A N 1
ATOM 732 C CA . GLU A 1 95 ? 29.899 -3.359 -23.184 1.00 97.75 95 GLU A CA 1
ATOM 733 C C . GLU A 1 95 ? 29.587 -2.670 -24.520 1.00 97.75 95 GLU A C 1
ATOM 735 O O . GLU A 1 95 ? 30.391 -2.727 -25.453 1.00 97.75 95 GLU A O 1
ATOM 740 N N . ASN A 1 96 ? 28.487 -1.918 -24.596 1.00 96.38 96 ASN A N 1
ATOM 741 C CA . ASN A 1 96 ? 28.148 -1.114 -25.772 1.00 96.38 96 ASN A CA 1
ATOM 742 C C . ASN A 1 96 ? 29.232 -0.086 -26.112 1.00 96.38 96 ASN A C 1
ATOM 744 O O . ASN A 1 96 ? 29.582 0.102 -27.279 1.00 96.38 96 ASN A O 1
ATOM 748 N N . THR A 1 97 ? 29.790 0.571 -25.094 1.00 96.75 97 THR A N 1
ATOM 749 C CA . THR A 1 97 ? 30.888 1.530 -25.275 1.00 96.75 97 THR A CA 1
ATOM 750 C C . THR A 1 97 ? 32.123 0.839 -25.852 1.00 96.75 97 THR A C 1
ATOM 752 O O . THR A 1 97 ? 32.728 1.339 -26.802 1.00 96.75 97 THR A O 1
ATOM 755 N N . ARG A 1 98 ? 32.453 -0.358 -25.352 1.00 97.81 98 ARG A N 1
ATOM 756 C CA . ARG A 1 98 ? 33.557 -1.175 -25.871 1.00 97.81 98 ARG A CA 1
ATOM 757 C C . ARG A 1 98 ? 33.327 -1.606 -27.320 1.00 97.81 98 ARG A C 1
ATOM 759 O O . ARG A 1 98 ? 34.247 -1.518 -28.132 1.00 97.81 98 ARG A O 1
ATOM 766 N N . MET A 1 99 ? 32.121 -2.058 -27.661 1.00 97.94 99 MET A N 1
ATOM 767 C CA . MET A 1 99 ? 31.781 -2.455 -29.032 1.00 97.94 99 MET A CA 1
ATOM 768 C C . MET A 1 99 ? 31.891 -1.283 -30.007 1.00 97.94 99 MET A C 1
ATOM 770 O O . MET A 1 99 ? 32.490 -1.433 -31.070 1.00 97.94 99 MET A O 1
ATOM 774 N N . ARG A 1 100 ? 31.397 -0.098 -29.626 1.00 96.38 100 ARG A N 1
ATOM 775 C CA . ARG A 1 100 ? 31.561 1.124 -30.427 1.00 96.38 100 ARG A CA 1
ATOM 776 C C . ARG A 1 100 ? 33.031 1.449 -30.685 1.00 96.38 100 ARG A C 1
ATOM 778 O O . ARG A 1 100 ? 33.369 1.778 -31.814 1.00 96.38 100 ARG A O 1
ATOM 785 N N . GLY A 1 101 ? 33.902 1.294 -29.684 1.00 96.44 101 GLY A N 1
ATOM 786 C CA . GLY A 1 101 ? 35.351 1.450 -29.858 1.00 96.44 101 GLY A CA 1
ATOM 787 C C . GLY A 1 101 ? 35.923 0.518 -30.932 1.00 96.44 101 GLY A C 1
ATOM 788 O O . GLY A 1 101 ? 36.582 0.982 -31.859 1.00 96.44 101 GLY A O 1
ATOM 789 N N . ARG A 1 102 ? 35.582 -0.777 -30.876 1.00 97.19 102 ARG A N 1
ATOM 790 C CA . ARG A 1 102 ? 36.021 -1.771 -31.876 1.00 97.19 102 ARG A CA 1
ATOM 791 C C . ARG A 1 102 ? 35.535 -1.445 -33.289 1.00 97.19 102 ARG A C 1
ATOM 793 O O . ARG A 1 102 ? 36.283 -1.629 -34.244 1.00 97.19 102 ARG A O 1
ATOM 800 N N . ILE A 1 103 ? 34.297 -0.967 -33.429 1.00 96.38 103 ILE A N 1
ATOM 801 C CA . ILE A 1 103 ? 33.750 -0.547 -34.727 1.00 96.38 103 ILE A CA 1
ATOM 802 C C . ILE A 1 103 ? 34.567 0.622 -35.288 1.00 96.38 103 ILE A C 1
ATOM 804 O O . ILE A 1 103 ? 34.968 0.575 -36.448 1.00 96.38 103 ILE A O 1
ATOM 808 N N . THR A 1 104 ? 34.870 1.633 -34.469 1.00 95.06 104 THR A N 1
ATOM 809 C CA . THR A 1 104 ? 35.697 2.777 -34.883 1.00 95.06 104 THR A CA 1
ATOM 810 C C . THR A 1 104 ? 37.100 2.341 -35.314 1.00 95.06 104 THR A C 1
ATOM 812 O O . THR A 1 104 ? 37.602 2.800 -36.339 1.00 95.06 104 THR A O 1
ATOM 815 N N . GLU A 1 105 ? 37.729 1.421 -34.577 1.00 96.31 105 GLU A N 1
ATOM 816 C CA . GLU A 1 105 ? 39.036 0.855 -34.942 1.00 96.31 105 GLU A CA 1
ATOM 817 C C . GLU A 1 105 ? 38.983 0.124 -36.290 1.00 96.31 105 GLU A C 1
ATOM 819 O O . GLU A 1 105 ? 39.825 0.352 -37.160 1.00 96.31 105 GLU A O 1
ATOM 824 N N . GLN A 1 106 ? 37.966 -0.716 -36.503 1.00 95.75 106 GLN A N 1
ATOM 825 C CA . GLN A 1 106 ? 37.776 -1.417 -37.775 1.00 95.75 106 GLN A CA 1
ATOM 826 C C . GLN A 1 106 ? 37.523 -0.452 -38.938 1.00 95.75 106 GLN A C 1
ATOM 828 O O . GLN A 1 106 ? 38.074 -0.644 -40.023 1.00 95.75 106 GLN A O 1
ATOM 833 N N . GLN A 1 107 ? 36.744 0.609 -38.719 1.00 93.88 107 GLN A N 1
ATOM 834 C CA . GLN A 1 107 ? 36.525 1.655 -39.719 1.00 93.88 107 GLN A CA 1
ATOM 835 C C . GLN A 1 107 ? 37.838 2.356 -40.094 1.00 93.88 107 GLN A C 1
ATOM 837 O O . GLN A 1 107 ? 38.117 2.524 -41.281 1.00 93.88 107 GLN A O 1
ATOM 842 N N . ALA A 1 108 ? 38.682 2.697 -39.115 1.00 92.88 108 ALA A N 1
ATOM 843 C CA . ALA A 1 108 ? 39.992 3.299 -39.368 1.00 92.88 108 ALA A CA 1
ATOM 844 C C . ALA A 1 108 ? 40.914 2.370 -40.180 1.00 92.88 108 ALA A C 1
ATOM 846 O O . ALA A 1 108 ? 41.565 2.816 -41.129 1.00 92.88 108 ALA A O 1
ATOM 847 N N . LEU A 1 109 ? 40.928 1.070 -39.863 1.00 95.31 109 LEU A N 1
ATOM 848 C CA . LEU A 1 109 ? 41.672 0.071 -40.637 1.00 95.31 109 LEU A CA 1
ATOM 849 C C . LEU A 1 109 ? 41.168 -0.025 -42.082 1.00 95.31 109 LEU A C 1
ATOM 851 O O . LEU A 1 109 ? 41.980 -0.046 -43.007 1.00 95.31 109 LEU A O 1
ATOM 855 N N . SER A 1 110 ? 39.848 -0.036 -42.289 1.00 92.69 110 SER A N 1
ATOM 856 C CA . SER A 1 110 ? 39.249 -0.065 -43.628 1.00 92.69 110 SER A CA 1
ATOM 857 C C . SER A 1 110 ? 39.649 1.159 -44.454 1.00 92.69 110 SER A C 1
ATOM 859 O O . SER A 1 110 ? 40.033 1.008 -45.611 1.00 92.69 110 SER A O 1
ATOM 861 N N . ILE A 1 111 ? 39.630 2.357 -43.858 1.00 91.56 111 ILE A N 1
ATOM 862 C CA . ILE A 1 111 ? 40.073 3.600 -44.513 1.00 91.56 111 ILE A CA 1
ATOM 863 C C . ILE A 1 111 ? 41.550 3.500 -44.916 1.00 91.56 111 ILE A C 1
ATOM 865 O O . ILE A 1 111 ? 41.906 3.809 -46.054 1.00 91.56 111 ILE A O 1
ATOM 869 N N . GLY A 1 112 ? 42.412 3.022 -44.013 1.00 90.69 112 GLY A N 1
ATOM 870 C CA . GLY A 1 112 ? 43.837 2.845 -44.300 1.00 90.69 112 GLY A CA 1
ATOM 871 C C . GLY A 1 112 ? 44.102 1.850 -45.436 1.00 90.69 112 GLY A C 1
ATOM 872 O O . GLY A 1 112 ? 44.957 2.091 -46.291 1.00 90.69 112 GLY A O 1
ATOM 873 N N . LEU A 1 113 ? 43.353 0.745 -45.486 1.00 91.12 113 LEU A N 1
ATOM 874 C CA . LEU A 1 113 ? 43.430 -0.221 -46.584 1.00 91.12 113 LEU A CA 1
ATOM 875 C C . LEU A 1 113 ? 42.943 0.378 -47.910 1.00 91.12 113 LEU A C 1
ATOM 877 O O . LEU A 1 113 ? 43.608 0.190 -48.929 1.00 91.12 113 LEU A O 1
ATOM 881 N N . GLN A 1 114 ? 41.846 1.140 -47.895 1.00 85.12 114 GLN A N 1
ATOM 882 C CA . GLN A 1 114 ? 41.319 1.840 -49.071 1.00 85.12 114 GLN A CA 1
ATOM 883 C C . GLN A 1 114 ? 42.355 2.806 -49.670 1.00 85.12 114 GLN A C 1
ATOM 885 O O . GLN A 1 114 ? 42.554 2.825 -50.887 1.00 85.12 114 GLN A O 1
ATOM 890 N N . GLY A 1 115 ? 43.066 3.557 -48.819 1.00 85.25 115 GLY A N 1
ATOM 891 C CA . GLY A 1 115 ? 44.169 4.429 -49.237 1.00 85.25 115 GLY A CA 1
ATOM 892 C C . GLY A 1 115 ? 45.276 3.649 -49.951 1.00 85.25 115 GLY A C 1
ATOM 893 O O . GLY A 1 115 ? 45.610 3.949 -51.091 1.00 85.25 115 GLY A O 1
ATOM 894 N N . ARG A 1 116 ? 45.746 2.544 -49.354 1.00 82.88 116 ARG A N 1
ATOM 895 C CA . ARG A 1 116 ? 46.789 1.686 -49.956 1.00 82.88 116 ARG A CA 1
ATOM 896 C C . ARG A 1 116 ? 46.385 1.041 -51.286 1.00 82.88 116 ARG A C 1
ATOM 898 O O . ARG A 1 116 ? 47.262 0.733 -52.094 1.00 82.88 116 ARG A O 1
ATOM 905 N N . ILE A 1 117 ? 45.100 0.741 -51.488 1.00 78.00 117 ILE A N 1
ATOM 906 C CA . ILE A 1 117 ? 44.576 0.242 -52.771 1.00 78.00 117 ILE A CA 1
ATOM 907 C C . ILE A 1 117 ? 44.603 1.366 -53.809 1.00 78.00 117 ILE A C 1
ATOM 909 O O . ILE A 1 117 ? 45.049 1.143 -54.931 1.00 78.00 117 ILE A O 1
ATOM 913 N N . THR A 1 118 ? 44.190 2.572 -53.418 1.00 74.06 118 THR A N 1
ATOM 914 C CA . THR A 1 118 ? 44.190 3.760 -54.283 1.00 74.06 118 THR A CA 1
ATOM 915 C C . THR A 1 118 ? 45.608 4.113 -54.740 1.00 74.06 118 THR A C 1
ATOM 917 O O . THR A 1 118 ? 45.838 4.281 -55.936 1.00 74.06 118 THR A O 1
ATOM 920 N N . ASP A 1 119 ? 46.580 4.109 -53.825 1.00 72.50 119 ASP A N 1
ATOM 921 C CA . ASP A 1 119 ? 47.984 4.405 -54.136 1.00 72.50 119 ASP A CA 1
ATOM 922 C C . ASP A 1 119 ? 48.600 3.366 -55.091 1.00 72.50 119 ASP A C 1
ATOM 924 O O . ASP A 1 119 ? 49.317 3.714 -56.029 1.00 72.50 119 ASP A O 1
ATOM 928 N N . ARG A 1 120 ? 48.280 2.074 -54.909 1.00 64.81 120 ARG A N 1
ATOM 929 C CA . ARG A 1 120 ? 48.718 1.005 -55.827 1.00 64.81 120 ARG A CA 1
ATOM 930 C C . ARG A 1 120 ? 48.000 1.039 -57.180 1.00 64.81 120 ARG A C 1
ATOM 932 O O . ARG A 1 120 ? 48.621 0.727 -58.193 1.00 64.81 120 ARG A O 1
ATOM 939 N N . GLY A 1 121 ? 46.734 1.449 -57.221 1.00 57.16 121 GLY A N 1
ATOM 940 C CA . GLY A 1 121 ? 45.996 1.691 -58.465 1.00 57.16 121 GLY A CA 1
ATOM 941 C C . GLY A 1 121 ? 46.554 2.877 -59.260 1.00 57.16 121 GLY A C 1
ATOM 942 O O . GLY A 1 121 ? 46.636 2.806 -60.482 1.00 57.16 121 GLY A O 1
ATOM 943 N N . GLY A 1 122 ? 47.027 3.923 -58.574 1.00 51.12 122 GLY A N 1
ATOM 944 C CA . GLY A 1 122 ? 47.724 5.062 -59.186 1.00 51.12 122 GLY A CA 1
ATOM 945 C C . GLY A 1 122 ? 49.130 4.738 -59.710 1.00 51.12 122 GLY A C 1
ATOM 946 O O . GLY A 1 122 ? 49.611 5.407 -60.621 1.00 51.12 122 GLY A O 1
ATOM 947 N N . ALA A 1 123 ? 49.771 3.689 -59.186 1.00 44.97 123 ALA A N 1
ATOM 948 C CA . ALA A 1 123 ? 51.083 3.204 -59.625 1.00 44.97 123 ALA A CA 1
ATOM 949 C C . ALA A 1 123 ? 51.018 2.115 -60.718 1.00 44.97 123 ALA A C 1
ATOM 951 O O . ALA A 1 123 ? 52.039 1.507 -61.039 1.00 44.97 123 ALA A O 1
ATOM 952 N N . SER A 1 124 ? 49.841 1.849 -61.296 1.00 40.06 124 SER A N 1
ATOM 953 C CA . SER A 1 124 ? 49.711 0.924 -62.427 1.00 40.06 124 SER A CA 1
ATOM 954 C C . SER A 1 124 ? 50.140 1.624 -63.727 1.00 40.06 124 SER A C 1
ATOM 956 O O . SER A 1 124 ? 49.509 2.612 -64.116 1.00 40.06 124 SER A O 1
ATOM 958 N N . PRO A 1 125 ? 51.197 1.158 -64.429 1.00 41.44 125 PRO A N 1
ATOM 959 C CA . PRO A 1 125 ? 51.544 1.676 -65.747 1.00 41.44 125 PRO A CA 1
ATOM 960 C C . PRO A 1 125 ? 50.344 1.492 -66.670 1.00 41.44 125 PRO A C 1
ATOM 962 O O . PRO A 1 125 ? 49.746 0.422 -66.681 1.00 41.44 125 PRO A O 1
ATOM 965 N N . LYS A 1 126 ? 49.990 2.542 -67.415 1.00 43.94 126 LYS A N 1
ATOM 966 C CA . LYS A 1 126 ? 48.900 2.579 -68.398 1.00 43.94 126 LYS A CA 1
ATOM 967 C C . LYS A 1 126 ? 48.858 1.292 -69.236 1.00 43.94 126 LYS A C 1
ATOM 969 O O . LYS A 1 126 ? 49.570 1.188 -70.231 1.00 43.94 126 LYS A O 1
ATOM 974 N N . ILE A 1 127 ? 47.995 0.347 -68.873 1.00 40.44 127 ILE A N 1
ATOM 975 C CA . ILE A 1 127 ? 47.546 -0.704 -69.784 1.00 40.44 127 ILE A CA 1
ATOM 976 C C . ILE A 1 127 ? 46.160 -0.271 -70.238 1.00 40.44 127 ILE A C 1
ATOM 978 O O . ILE A 1 127 ? 45.187 -0.297 -69.490 1.00 40.44 127 ILE A O 1
ATOM 982 N N . TRP A 1 128 ? 46.136 0.268 -71.449 1.00 39.75 128 TRP A N 1
ATOM 983 C CA . TRP A 1 128 ? 44.974 0.832 -72.109 1.00 39.75 128 TRP A CA 1
ATOM 984 C C . TRP A 1 128 ? 44.107 -0.311 -72.646 1.00 39.75 128 TRP A C 1
ATOM 986 O O . TRP A 1 128 ? 44.458 -0.903 -73.656 1.00 39.75 128 TRP A O 1
ATOM 996 N N . TRP A 1 129 ? 42.995 -0.608 -71.975 1.00 32.19 129 TRP A N 1
ATOM 997 C CA . TRP A 1 129 ? 41.813 -1.291 -72.522 1.00 32.19 129 TRP A CA 1
ATOM 998 C C . TRP A 1 129 ? 40.638 -0.723 -71.704 1.00 32.19 129 TRP A C 1
ATOM 1000 O O . TRP A 1 129 ? 40.589 -0.908 -70.497 1.00 32.19 129 TRP A O 1
ATOM 1010 N N . GLY A 1 130 ? 39.767 0.152 -72.206 1.00 39.88 130 GLY A N 1
ATOM 1011 C CA . GLY A 1 130 ? 39.001 -0.016 -73.428 1.00 39.88 130 GLY A CA 1
ATOM 1012 C C . GLY A 1 130 ? 37.859 -0.984 -73.149 1.00 39.88 130 GLY A C 1
ATOM 1013 O O . GLY A 1 130 ? 37.967 -2.103 -73.605 1.00 39.88 130 GLY A O 1
ATOM 1014 N N . HIS A 1 131 ? 36.854 -0.589 -72.353 1.00 32.31 131 HIS A N 1
ATOM 1015 C CA . HIS A 1 131 ? 35.485 -1.133 -72.339 1.00 32.31 131 HIS A CA 1
ATOM 1016 C C . HIS A 1 131 ? 34.626 -0.402 -71.286 1.00 32.31 131 HIS A C 1
ATOM 1018 O O . HIS A 1 131 ? 34.972 -0.406 -70.112 1.00 32.31 131 HIS A O 1
ATOM 1024 N N . GLY A 1 132 ? 33.498 0.165 -71.732 1.00 35.25 132 GLY A N 1
ATOM 1025 C CA . GLY A 1 132 ? 32.232 0.218 -70.985 1.00 35.25 132 GLY A CA 1
ATOM 1026 C C . GLY A 1 132 ? 32.087 1.203 -69.818 1.00 35.25 132 GLY A C 1
ATOM 1027 O O . GLY A 1 132 ? 32.743 1.071 -68.796 1.00 35.25 132 GLY A O 1
ATOM 1028 N N . ASP A 1 133 ? 31.154 2.144 -69.992 1.00 41.22 133 ASP A N 1
ATOM 1029 C CA . ASP A 1 133 ? 30.159 2.629 -69.020 1.00 41.22 133 ASP A CA 1
ATOM 1030 C C . ASP A 1 133 ? 30.432 2.504 -67.512 1.00 41.22 133 ASP A C 1
ATOM 1032 O O . ASP A 1 133 ? 30.539 1.405 -66.994 1.00 41.22 133 ASP A O 1
ATOM 1036 N N . VAL A 1 134 ? 30.318 3.624 -66.785 1.00 34.88 134 VAL A N 1
ATOM 1037 C CA . VAL A 1 134 ? 29.201 3.874 -65.845 1.00 34.88 134 VAL A CA 1
ATOM 1038 C C . VAL A 1 134 ? 29.122 5.390 -65.650 1.00 34.88 134 VAL A C 1
ATOM 1040 O O . VAL A 1 134 ? 29.858 5.980 -64.858 1.00 34.88 134 VAL A O 1
ATOM 1043 N N . HIS A 1 135 ? 28.217 6.055 -66.371 1.00 36.59 135 HIS A N 1
ATOM 1044 C CA . HIS A 1 135 ? 27.727 7.346 -65.901 1.00 36.59 135 HIS A CA 1
ATOM 1045 C C . HIS A 1 135 ? 26.989 7.105 -64.586 1.00 36.59 135 HIS A C 1
ATOM 1047 O O . HIS A 1 135 ? 26.004 6.374 -64.522 1.00 36.59 135 HIS A O 1
ATOM 1053 N N . LEU A 1 136 ? 27.522 7.711 -63.531 1.00 36.44 136 LEU A N 1
ATOM 1054 C CA . LEU A 1 136 ? 26.988 7.749 -62.184 1.00 36.44 136 LEU A CA 1
ATOM 1055 C C . LEU A 1 136 ? 25.559 8.324 -62.211 1.00 36.44 136 LEU A C 1
ATOM 1057 O O . LEU A 1 136 ? 25.353 9.521 -62.010 1.00 36.44 136 LEU A O 1
ATOM 1061 N N . HIS A 1 137 ? 24.548 7.487 -62.451 1.00 36.81 137 HIS A N 1
ATOM 1062 C CA . HIS A 1 137 ? 23.169 7.809 -62.107 1.00 36.81 137 HIS A CA 1
ATOM 1063 C C . HIS A 1 137 ? 23.068 7.796 -60.585 1.00 36.81 137 HIS A C 1
ATOM 1065 O O . HIS A 1 137 ? 22.716 6.811 -59.939 1.00 36.81 137 HIS A O 1
ATOM 1071 N N . ARG A 1 138 ? 23.430 8.939 -60.000 1.00 40.69 138 ARG A N 1
ATOM 1072 C CA . ARG A 1 138 ? 23.033 9.332 -58.657 1.00 40.69 138 ARG A CA 1
ATOM 1073 C C . ARG A 1 138 ? 21.508 9.305 -58.646 1.00 40.69 138 ARG A C 1
ATOM 1075 O O . ARG A 1 138 ? 20.878 10.232 -59.141 1.00 40.69 138 ARG A O 1
ATOM 1082 N N . ASN A 1 139 ? 20.946 8.194 -58.175 1.00 37.34 139 ASN A N 1
ATOM 1083 C CA . ASN A 1 139 ? 19.514 7.935 -58.183 1.00 37.34 139 ASN A CA 1
ATOM 1084 C C . ASN A 1 139 ? 18.783 9.133 -57.533 1.00 37.34 139 ASN A C 1
ATOM 1086 O O . ASN A 1 139 ? 18.978 9.368 -56.334 1.00 37.34 139 ASN A O 1
ATOM 1090 N N . PRO A 1 140 ? 17.991 9.926 -58.281 1.00 45.25 140 PRO A N 1
ATOM 1091 C CA . PRO A 1 140 ? 17.343 11.126 -57.750 1.00 45.25 140 PRO A CA 1
ATOM 1092 C C . PRO A 1 140 ? 16.405 10.814 -56.570 1.00 45.25 140 PRO A C 1
ATOM 1094 O O . PRO A 1 140 ? 16.201 11.675 -55.715 1.00 45.25 140 PRO A O 1
ATOM 1097 N N . ALA A 1 141 ? 15.943 9.563 -56.437 1.00 43.44 141 ALA A N 1
ATOM 1098 C CA . ALA A 1 141 ? 15.175 9.080 -55.290 1.00 43.44 141 ALA A CA 1
ATOM 1099 C C . ALA A 1 141 ? 15.946 9.153 -53.953 1.00 43.44 141 ALA A C 1
ATOM 1101 O O . ALA A 1 141 ? 15.370 9.503 -52.925 1.00 43.44 141 ALA A O 1
ATOM 1102 N N . MET A 1 142 ? 17.262 8.901 -53.958 1.00 40.31 142 MET A N 1
ATOM 1103 C CA . MET A 1 142 ? 18.112 8.937 -52.753 1.00 40.31 142 MET A CA 1
ATOM 1104 C C . MET A 1 142 ? 18.373 10.370 -52.269 1.00 40.31 142 MET A C 1
ATOM 1106 O O . MET A 1 142 ? 18.383 10.638 -51.068 1.00 40.31 142 MET A O 1
ATOM 1110 N N . CYS A 1 143 ? 18.536 11.316 -53.200 1.00 46.38 143 CYS A N 1
ATOM 1111 C CA . CYS A 1 143 ? 18.662 12.736 -52.866 1.00 46.38 143 CYS A CA 1
ATOM 1112 C C . CYS A 1 143 ? 17.324 13.346 -52.424 1.00 46.38 143 CYS A C 1
ATOM 1114 O O . CYS A 1 143 ? 17.320 14.203 -51.544 1.00 46.38 143 CYS A O 1
ATOM 1116 N N . HIS A 1 144 ? 16.196 12.866 -52.957 1.00 44.75 144 HIS A N 1
ATOM 1117 C CA . HIS A 1 144 ? 14.869 13.295 -52.517 1.00 44.75 144 HIS A CA 1
ATOM 1118 C C . HIS A 1 144 ? 14.534 12.764 -51.111 1.00 44.75 144 HIS A C 1
ATOM 1120 O O . HIS A 1 144 ? 14.054 13.520 -50.277 1.00 44.75 144 HIS A O 1
ATOM 1126 N N . CYS A 1 145 ? 14.897 11.519 -50.781 1.00 46.66 145 CYS A N 1
ATOM 1127 C CA . CYS A 1 145 ? 14.658 10.925 -49.458 1.00 46.66 145 CYS A CA 1
ATOM 1128 C C . CYS A 1 145 ? 15.440 11.623 -48.320 1.00 46.66 145 CYS A C 1
ATOM 1130 O O . CYS A 1 145 ? 14.909 11.845 -47.231 1.00 46.66 145 CYS A O 1
ATOM 1132 N N . MET A 1 146 ? 16.675 12.062 -48.598 1.00 48.41 146 MET A N 1
ATOM 1133 C CA . MET A 1 146 ? 17.483 12.868 -47.668 1.00 48.41 146 MET A CA 1
ATOM 1134 C C . MET A 1 146 ? 16.942 14.296 -47.467 1.00 48.41 146 MET A C 1
ATOM 1136 O O . MET A 1 146 ? 17.119 14.869 -46.394 1.00 48.41 146 MET A O 1
ATOM 1140 N N . LEU A 1 147 ? 16.283 14.875 -48.476 1.00 46.41 147 LEU A N 1
ATOM 1141 C CA . LEU A 1 147 ? 15.643 16.195 -48.384 1.00 46.41 147 LEU A CA 1
ATOM 1142 C C . LEU A 1 147 ? 14.293 16.120 -47.651 1.00 46.41 147 LEU A C 1
ATOM 1144 O O . LEU A 1 147 ? 14.034 16.928 -46.763 1.00 46.41 147 LEU A O 1
ATOM 1148 N N . ILE A 1 148 ? 13.506 15.075 -47.919 1.00 50.97 148 ILE A N 1
ATOM 1149 C CA . ILE A 1 148 ? 12.234 14.776 -47.246 1.00 50.97 148 ILE A CA 1
ATOM 1150 C C . ILE A 1 148 ? 12.414 14.607 -45.729 1.00 50.97 148 ILE A C 1
ATOM 1152 O O . ILE A 1 148 ? 11.624 15.135 -44.947 1.00 50.97 148 ILE A O 1
ATOM 1156 N N . GLY A 1 149 ? 13.465 13.902 -45.292 1.00 50.00 149 GLY A N 1
ATOM 1157 C CA . GLY A 1 149 ? 13.754 13.709 -43.866 1.00 50.00 149 GLY A CA 1
ATOM 1158 C C . GLY A 1 149 ? 14.075 15.010 -43.118 1.00 50.00 149 GLY A C 1
ATOM 1159 O O . GLY A 1 149 ? 13.798 15.118 -41.924 1.00 50.00 149 GLY A O 1
ATOM 1160 N N . ASN A 1 150 ? 14.604 16.023 -43.808 1.00 51.12 150 ASN A N 1
ATOM 1161 C CA . ASN A 1 150 ? 14.970 17.305 -43.204 1.00 51.12 150 ASN A CA 1
ATOM 1162 C C . ASN A 1 150 ? 13.826 18.337 -43.234 1.00 51.12 150 ASN A C 1
ATOM 1164 O O . ASN A 1 150 ? 13.714 19.118 -42.295 1.00 51.12 150 ASN A O 1
ATOM 1168 N N . GLU A 1 151 ? 12.939 18.318 -44.237 1.00 45.03 151 GLU A N 1
ATOM 1169 C CA . GLU A 1 151 ? 11.745 19.189 -44.255 1.00 45.03 151 GLU A CA 1
ATOM 1170 C C . GLU A 1 151 ? 10.653 18.726 -43.269 1.00 45.03 151 GLU A C 1
ATOM 1172 O O . GLU A 1 151 ? 10.008 19.556 -42.630 1.00 45.03 151 GLU A O 1
ATOM 1177 N N . TYR A 1 152 ? 10.475 17.415 -43.056 1.00 48.84 152 TYR A N 1
ATOM 1178 C CA . TYR A 1 152 ? 9.418 16.889 -42.173 1.00 48.84 152 TYR A CA 1
ATOM 1179 C C . TYR A 1 152 ? 9.799 16.759 -40.696 1.00 48.84 152 TYR A C 1
ATOM 1181 O O . TYR A 1 152 ? 8.914 16.746 -39.832 1.00 48.84 152 TYR A O 1
ATOM 1189 N N . THR A 1 153 ? 11.095 16.694 -40.377 1.00 49.38 153 THR A N 1
ATOM 1190 C CA . THR A 1 153 ? 11.557 16.704 -38.979 1.00 49.38 153 THR A CA 1
ATOM 1191 C C . THR A 1 153 ? 11.215 18.014 -38.269 1.00 49.38 153 THR A C 1
ATOM 1193 O O . THR A 1 153 ? 11.072 17.994 -37.046 1.00 49.38 153 THR A O 1
ATOM 1196 N N . ASP A 1 154 ? 10.987 19.114 -39.000 1.00 45.53 154 ASP A N 1
ATOM 1197 C CA . ASP A 1 154 ? 10.542 20.398 -38.436 1.00 45.53 154 ASP A CA 1
ATOM 1198 C C . ASP A 1 154 ? 8.999 20.541 -38.374 1.00 45.53 154 ASP A C 1
ATOM 1200 O O . ASP A 1 154 ? 8.482 21.258 -37.518 1.00 45.53 154 ASP A O 1
ATOM 1204 N N . VAL A 1 155 ? 8.242 19.800 -39.201 1.00 48.88 155 VAL A N 1
ATOM 1205 C CA . VAL A 1 155 ? 6.758 19.812 -39.208 1.00 48.88 155 VAL A CA 1
ATOM 1206 C C . VAL A 1 155 ? 6.168 18.881 -38.140 1.00 48.88 155 VAL A C 1
ATOM 1208 O O . VAL A 1 155 ? 5.279 19.279 -37.389 1.00 48.88 155 VAL A O 1
ATOM 1211 N N . ALA A 1 156 ? 6.689 17.660 -37.980 1.00 49.56 156 ALA A N 1
ATOM 1212 C CA . ALA A 1 156 ? 6.198 16.728 -36.954 1.00 49.56 156 ALA A CA 1
ATOM 1213 C C . ALA A 1 156 ? 6.594 17.141 -35.521 1.00 49.56 156 ALA A C 1
ATOM 1215 O O . ALA A 1 156 ? 5.915 16.802 -34.547 1.00 49.56 156 ALA A O 1
ATOM 1216 N N . THR A 1 157 ? 7.684 17.903 -35.374 1.00 50.38 157 THR A N 1
ATOM 1217 C CA . THR A 1 157 ? 8.103 18.473 -34.084 1.00 50.38 157 THR A CA 1
ATOM 1218 C C . THR A 1 157 ? 7.321 19.733 -33.707 1.00 50.38 157 THR A C 1
ATOM 1220 O O . THR A 1 157 ? 7.268 20.071 -32.522 1.00 50.38 157 THR A O 1
ATOM 1223 N N . LYS A 1 158 ? 6.641 20.381 -34.666 1.00 52.09 158 LYS A N 1
ATOM 1224 C CA . LYS A 1 158 ? 5.778 21.548 -34.449 1.00 52.09 158 LYS A CA 1
ATOM 1225 C C . LYS A 1 158 ? 4.331 21.238 -34.871 1.00 52.09 158 LYS A C 1
ATOM 1227 O O . LYS A 1 158 ? 3.887 21.564 -35.964 1.00 52.09 158 LYS A O 1
ATOM 1232 N N . THR A 1 159 ? 3.535 20.723 -33.930 1.00 48.25 159 THR A N 1
ATOM 1233 C CA . THR A 1 159 ? 2.048 20.797 -33.927 1.00 48.25 159 THR A CA 1
ATOM 1234 C C . THR A 1 159 ? 1.224 19.961 -34.930 1.00 48.25 159 THR A C 1
ATOM 1236 O O . THR A 1 159 ? 0.032 20.227 -35.068 1.00 48.25 159 THR A O 1
ATOM 1239 N N . ALA A 1 160 ? 1.755 18.911 -35.561 1.00 59.88 160 ALA A N 1
ATOM 1240 C CA . ALA A 1 160 ? 0.913 17.989 -36.342 1.00 59.88 160 ALA A CA 1
ATOM 1241 C C . ALA A 1 160 ? 0.342 16.832 -35.489 1.00 59.88 160 ALA A C 1
ATOM 1243 O O . ALA A 1 160 ? 1.066 16.182 -34.730 1.00 59.88 160 ALA A O 1
ATOM 1244 N N . ASP A 1 161 ? -0.964 16.576 -35.627 1.00 78.75 161 ASP A N 1
ATOM 1245 C CA . ASP A 1 161 ? -1.621 15.347 -35.162 1.00 78.75 161 ASP A CA 1
ATOM 1246 C C . ASP A 1 161 ? -1.018 14.125 -35.878 1.00 78.75 161 ASP A C 1
ATOM 1248 O O . ASP A 1 161 ? -0.700 14.183 -37.070 1.00 78.75 161 ASP A O 1
ATOM 1252 N N . ILE A 1 162 ? -0.869 13.008 -35.161 1.00 85.25 162 ILE A N 1
ATOM 1253 C CA . ILE A 1 162 ? -0.197 11.802 -35.671 1.00 85.25 162 ILE A CA 1
ATOM 1254 C C . ILE A 1 162 ? -0.894 11.231 -36.913 1.00 85.25 162 ILE A C 1
ATOM 1256 O O . ILE A 1 162 ? -0.242 10.698 -37.808 1.00 85.25 162 ILE A O 1
ATOM 1260 N N . LYS A 1 163 ? -2.217 11.402 -37.019 1.00 84.88 163 LYS A N 1
ATOM 1261 C CA . LYS A 1 163 ? -2.991 10.950 -38.182 1.00 84.88 163 LYS A CA 1
ATOM 1262 C C . LYS A 1 163 ? -2.668 11.759 -39.434 1.00 84.88 163 LYS A C 1
ATOM 1264 O O . LYS A 1 163 ? -2.540 11.179 -40.509 1.00 84.88 163 LYS A O 1
ATOM 1269 N N . THR A 1 164 ? -2.497 13.072 -39.291 1.00 83.81 164 THR A N 1
ATOM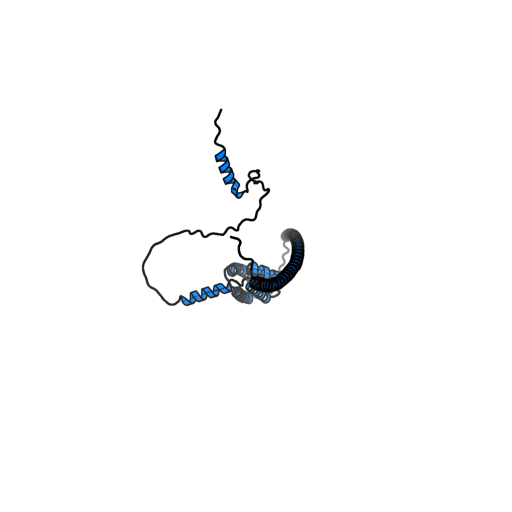 1270 C CA . THR A 1 164 ? -2.105 13.961 -40.392 1.00 83.81 164 THR A CA 1
ATOM 1271 C C . THR A 1 164 ? -0.712 13.604 -40.897 1.00 83.81 164 THR A C 1
ATOM 1273 O O . THR A 1 164 ? -0.529 13.403 -42.095 1.00 83.81 164 THR A O 1
ATOM 1276 N N . TYR A 1 165 ? 0.242 13.415 -39.980 1.00 84.00 165 TYR A N 1
ATOM 1277 C CA . TYR A 1 165 ? 1.597 12.985 -40.326 1.00 84.00 165 TYR A CA 1
ATOM 1278 C C . TYR A 1 165 ? 1.608 11.646 -41.083 1.00 84.00 165 TYR A C 1
ATOM 1280 O O . TYR A 1 165 ? 2.264 11.527 -42.116 1.00 84.00 165 TYR A O 1
ATOM 1288 N N . ASN A 1 166 ? 0.835 10.654 -40.625 1.00 87.75 166 ASN A N 1
ATOM 1289 C CA . ASN A 1 166 ? 0.738 9.356 -41.299 1.00 87.75 166 ASN A CA 1
ATOM 1290 C C . ASN A 1 166 ? 0.159 9.476 -42.716 1.00 87.75 166 ASN A C 1
ATOM 1292 O O . ASN A 1 166 ? 0.644 8.810 -43.633 1.00 87.75 166 ASN A O 1
ATOM 1296 N N . GLY A 1 167 ? -0.852 10.330 -42.907 1.00 83.44 167 GLY A N 1
ATOM 1297 C CA . GLY A 1 167 ? -1.450 10.581 -44.219 1.00 83.44 167 GLY A CA 1
ATOM 1298 C C . GLY A 1 167 ? -0.467 11.220 -45.201 1.00 83.44 167 GLY A C 1
ATOM 1299 O O . GLY A 1 167 ? -0.334 10.758 -46.334 1.00 83.44 167 GLY A O 1
ATOM 1300 N N . GLU A 1 168 ? 0.272 12.233 -44.752 1.00 80.06 168 GLU A N 1
ATOM 1301 C CA . GLU A 1 168 ? 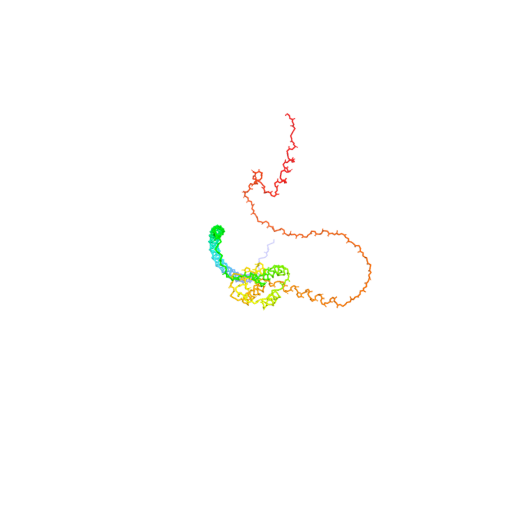1.274 12.924 -45.569 1.00 80.06 168 GLU A CA 1
ATOM 1302 C C . GLU A 1 168 ? 2.468 12.022 -45.904 1.00 80.06 168 GLU A C 1
ATOM 1304 O O . GLU A 1 168 ? 2.883 11.942 -47.062 1.00 80.06 168 GLU A O 1
ATOM 1309 N N . TYR A 1 169 ? 2.966 11.269 -44.919 1.00 84.44 169 TYR A N 1
ATOM 1310 C CA . TYR A 1 169 ? 4.044 10.309 -45.132 1.00 84.44 169 TYR A CA 1
ATOM 1311 C C . TYR A 1 169 ? 3.636 9.206 -46.119 1.00 84.44 169 TYR A C 1
ATOM 1313 O O . TYR A 1 169 ? 4.408 8.857 -47.011 1.00 84.44 169 TYR A O 1
ATOM 1321 N N . SER A 1 170 ? 2.401 8.701 -46.010 1.00 84.69 170 SER A N 1
ATOM 1322 C CA . SER A 1 170 ? 1.858 7.708 -46.944 1.00 84.69 170 SER A CA 1
ATOM 1323 C C . SER A 1 170 ? 1.808 8.260 -48.370 1.00 84.69 170 SER A C 1
ATOM 1325 O O . SER A 1 170 ? 2.327 7.643 -49.296 1.00 84.69 170 SER A O 1
ATOM 1327 N N . ALA A 1 171 ? 1.247 9.458 -48.561 1.00 81.31 171 ALA A N 1
ATOM 1328 C CA . ALA A 1 171 ? 1.144 10.087 -49.880 1.00 81.31 171 ALA A CA 1
ATOM 1329 C C . ALA A 1 171 ? 2.508 10.309 -50.554 1.00 81.31 171 ALA A C 1
ATOM 1331 O O . ALA A 1 171 ? 2.605 10.301 -51.784 1.00 81.31 171 ALA A O 1
ATOM 1332 N N . LEU A 1 172 ? 3.550 10.510 -49.750 1.00 79.50 172 LEU A N 1
ATOM 1333 C CA . LEU A 1 172 ? 4.909 10.721 -50.212 1.00 79.50 172 LEU A CA 1
ATOM 1334 C C . LEU A 1 172 ? 5.614 9.412 -50.556 1.00 79.50 172 LEU A C 1
ATOM 1336 O O . LEU A 1 172 ? 6.200 9.299 -51.631 1.00 79.50 172 LEU A O 1
ATOM 1340 N N . ILE A 1 173 ? 5.522 8.410 -49.680 1.00 79.88 173 ILE A N 1
ATOM 1341 C CA . ILE A 1 173 ? 6.188 7.128 -49.903 1.00 79.88 173 ILE A CA 1
ATOM 1342 C C . ILE A 1 173 ? 5.593 6.370 -51.092 1.00 79.88 173 ILE A C 1
ATOM 1344 O O . ILE A 1 173 ? 6.336 5.726 -51.825 1.00 79.88 173 ILE A O 1
AT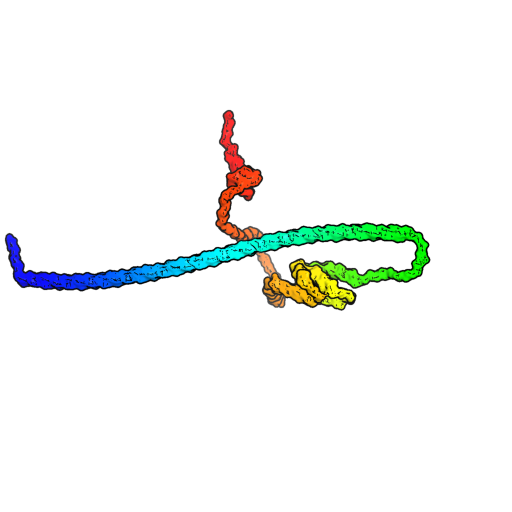OM 1348 N N . PHE A 1 174 ? 4.295 6.546 -51.369 1.00 78.12 174 PHE A N 1
ATOM 1349 C CA . PHE A 1 174 ? 3.652 6.010 -52.574 1.00 78.12 174 PHE A CA 1
ATOM 1350 C C . PHE A 1 174 ? 4.267 6.524 -53.884 1.00 78.12 174 PHE A C 1
ATOM 1352 O O . PHE A 1 174 ? 4.111 5.877 -54.914 1.00 78.12 174 PHE A O 1
ATOM 1359 N N . ARG A 1 175 ? 4.960 7.671 -53.871 1.00 78.19 175 ARG A N 1
ATOM 1360 C CA . ARG A 1 175 ? 5.625 8.239 -55.058 1.00 78.19 175 ARG A CA 1
ATOM 1361 C C . ARG A 1 175 ? 7.078 7.790 -55.203 1.00 78.19 175 ARG A C 1
ATOM 1363 O O . ARG A 1 175 ? 7.698 8.097 -56.217 1.00 78.19 175 ARG A O 1
ATOM 1370 N N . VAL A 1 176 ? 7.641 7.117 -54.197 1.00 73.12 176 VAL A N 1
ATOM 1371 C CA . VAL A 1 176 ? 9.035 6.665 -54.217 1.00 73.12 176 VAL A CA 1
ATOM 1372 C C . VAL A 1 176 ? 9.090 5.193 -54.616 1.00 73.12 176 VAL A C 1
ATOM 1374 O O . VAL A 1 176 ? 8.869 4.300 -53.801 1.00 73.12 176 VAL A O 1
ATOM 1377 N N . GLU A 1 177 ? 9.413 4.936 -55.881 1.00 72.50 177 GLU A N 1
ATOM 1378 C CA . GLU A 1 177 ? 9.569 3.575 -56.399 1.00 72.50 177 GLU A CA 1
ATOM 1379 C C . GLU A 1 177 ? 10.876 2.923 -55.911 1.00 72.50 177 GLU A C 1
ATOM 1381 O O . GLU A 1 177 ? 11.938 3.549 -55.879 1.00 72.50 177 GLU A O 1
ATOM 1386 N N . GLY A 1 178 ? 10.801 1.643 -55.528 1.00 75.31 178 GLY A N 1
ATOM 1387 C CA . GLY A 1 178 ? 11.967 0.821 -55.178 1.00 75.31 178 GLY A CA 1
ATOM 1388 C C . GLY A 1 178 ? 12.527 0.989 -53.758 1.00 75.31 178 GLY A C 1
ATOM 1389 O O . GLY A 1 178 ? 13.580 0.424 -53.469 1.00 75.31 178 GLY A O 1
ATOM 1390 N N . MET A 1 179 ? 11.863 1.727 -52.857 1.00 81.06 179 MET A N 1
ATOM 1391 C CA . MET A 1 179 ? 12.304 1.822 -51.457 1.00 81.06 179 MET A CA 1
ATOM 1392 C C . MET A 1 179 ? 11.976 0.541 -50.682 1.00 81.06 179 MET A C 1
ATOM 1394 O O . MET A 1 179 ? 10.823 0.104 -50.667 1.00 81.06 179 MET A O 1
ATOM 1398 N N . SER A 1 180 ? 12.970 -0.029 -49.994 1.00 85.81 180 SER A N 1
ATOM 1399 C CA . SER A 1 180 ? 12.770 -1.217 -49.158 1.00 85.81 180 SER A CA 1
ATOM 1400 C C . SER A 1 180 ? 11.825 -0.920 -47.988 1.00 85.81 180 SER A C 1
ATOM 1402 O O . SER A 1 180 ? 11.818 0.189 -47.454 1.00 85.81 180 SER A O 1
ATOM 1404 N N . THR A 1 181 ? 11.034 -1.903 -47.551 1.00 83.50 181 THR A N 1
ATOM 1405 C CA . THR A 1 181 ? 10.109 -1.743 -46.410 1.00 83.50 181 THR A CA 1
ATOM 1406 C C . THR A 1 181 ? 10.833 -1.314 -45.134 1.00 83.50 181 THR A C 1
ATOM 1408 O O . THR A 1 181 ? 10.313 -0.504 -44.369 1.00 83.50 181 THR A O 1
ATOM 1411 N N . VAL A 1 182 ? 12.064 -1.791 -44.944 1.00 81.94 182 VAL A N 1
ATOM 1412 C CA . VAL A 1 182 ? 12.938 -1.425 -43.825 1.00 81.94 182 VAL A CA 1
ATOM 1413 C C . VAL A 1 182 ? 13.302 0.059 -43.875 1.00 81.94 182 VAL A C 1
ATOM 1415 O O . VAL A 1 182 ? 13.194 0.751 -42.863 1.00 81.94 182 VAL A O 1
ATOM 1418 N N . ASP A 1 183 ? 13.668 0.577 -45.049 1.00 83.62 183 ASP A N 1
ATOM 1419 C CA . ASP A 1 183 ? 14.001 1.995 -45.216 1.00 83.62 183 ASP A CA 1
ATOM 1420 C C . ASP A 1 183 ? 12.766 2.889 -45.058 1.00 83.62 183 ASP A C 1
ATOM 1422 O O . ASP A 1 183 ? 12.857 3.966 -44.467 1.00 83.62 183 ASP A O 1
ATOM 1426 N N . GLN A 1 184 ? 11.595 2.433 -45.513 1.00 85.88 184 GLN A N 1
ATOM 1427 C CA . GLN A 1 184 ? 10.323 3.131 -45.294 1.00 85.88 184 GLN A CA 1
ATOM 1428 C C . GLN A 1 184 ? 10.022 3.261 -43.794 1.00 85.88 184 GLN A C 1
ATOM 1430 O O . GLN A 1 184 ? 9.776 4.357 -43.294 1.00 85.88 184 GLN A O 1
ATOM 1435 N N . VAL A 1 185 ? 10.106 2.162 -43.040 1.00 88.38 185 VAL A N 1
ATOM 1436 C CA . VAL A 1 185 ? 9.882 2.171 -41.584 1.00 88.38 185 VAL A CA 1
ATOM 1437 C C . VAL A 1 185 ? 10.920 3.035 -40.867 1.00 88.38 185 VAL A C 1
ATOM 1439 O O . VAL A 1 185 ? 10.578 3.806 -39.968 1.00 88.38 185 VAL A O 1
ATOM 1442 N N . LEU A 1 186 ? 12.188 2.953 -41.271 1.00 85.31 186 LEU A N 1
ATOM 1443 C CA . LEU A 1 186 ? 13.268 3.722 -40.661 1.00 85.31 186 LEU A CA 1
ATOM 1444 C C . LEU A 1 186 ? 13.085 5.230 -40.879 1.00 85.31 186 LEU A C 1
ATOM 1446 O O . LEU A 1 186 ? 13.209 6.012 -39.931 1.00 85.31 186 LEU A O 1
ATOM 1450 N N . ASN A 1 187 ? 12.758 5.638 -42.105 1.00 84.19 187 ASN A N 1
ATOM 1451 C CA . ASN A 1 187 ? 12.515 7.036 -42.449 1.00 84.19 187 ASN A CA 1
ATOM 1452 C C . ASN A 1 187 ? 11.263 7.579 -41.753 1.00 84.19 187 ASN A C 1
ATOM 1454 O O . ASN A 1 187 ? 11.306 8.681 -41.204 1.00 84.19 187 ASN A O 1
ATOM 1458 N N . TYR A 1 188 ? 10.192 6.783 -41.695 1.00 86.44 188 TYR A N 1
ATOM 1459 C CA . TYR A 1 188 ? 8.990 7.094 -40.926 1.00 86.44 188 TYR A CA 1
ATOM 1460 C C . TYR A 1 188 ? 9.318 7.322 -39.446 1.00 86.44 188 TYR A C 1
ATOM 1462 O O . TYR A 1 188 ? 9.046 8.386 -38.891 1.00 86.44 188 TYR A O 1
ATOM 1470 N N . ALA A 1 189 ? 9.999 6.366 -38.809 1.00 87.75 189 ALA A N 1
ATOM 1471 C CA . ALA A 1 189 ? 10.348 6.459 -37.397 1.00 87.75 189 ALA A CA 1
ATOM 1472 C C . ALA A 1 189 ? 11.238 7.674 -37.102 1.00 87.75 189 ALA A C 1
ATOM 1474 O O . ALA A 1 189 ? 11.103 8.297 -36.051 1.00 87.75 189 ALA A O 1
ATOM 1475 N N . ASN A 1 190 ? 12.145 8.039 -38.011 1.00 84.38 190 ASN A N 1
ATOM 1476 C CA . ASN A 1 190 ? 13.022 9.195 -37.836 1.00 84.38 190 ASN A CA 1
ATOM 1477 C C . ASN A 1 190 ? 12.260 10.529 -37.819 1.00 84.38 190 ASN A C 1
ATOM 1479 O O . ASN A 1 190 ? 12.647 11.413 -37.049 1.00 84.38 190 ASN A O 1
ATOM 1483 N N . GLY A 1 191 ? 11.170 10.643 -38.582 1.00 80.19 191 GLY A N 1
ATOM 1484 C CA . GLY A 1 191 ? 10.314 11.829 -38.601 1.00 80.19 191 GLY A CA 1
ATOM 1485 C C . GLY A 1 191 ? 9.336 11.938 -37.423 1.00 80.19 191 GLY A C 1
ATOM 1486 O O . GLY A 1 191 ? 8.762 13.002 -37.219 1.00 80.19 191 GLY A O 1
ATOM 1487 N N . LEU A 1 192 ? 9.179 10.897 -36.598 1.00 82.81 192 LEU A N 1
ATOM 1488 C CA . LEU A 1 192 ? 8.331 10.94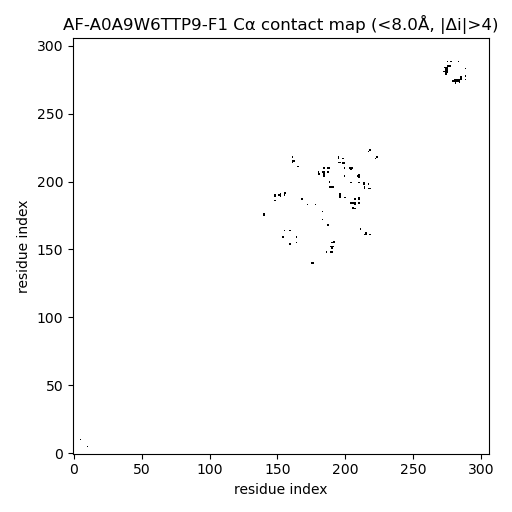4 -35.402 1.00 82.81 192 LEU A CA 1
ATOM 1489 C C . LEU A 1 192 ? 8.937 11.783 -34.262 1.00 82.81 192 LEU A C 1
ATOM 1491 O O . LEU A 1 192 ? 10.159 11.917 -34.114 1.00 82.81 192 LEU A O 1
ATOM 1495 N N . LYS A 1 193 ? 8.062 12.270 -33.368 1.00 83.19 193 LYS A N 1
ATOM 1496 C CA . LYS A 1 193 ? 8.451 12.920 -32.104 1.00 83.19 193 LYS A CA 1
ATOM 1497 C C . LYS A 1 193 ? 9.403 12.016 -31.309 1.00 83.19 193 LYS A C 1
ATOM 1499 O O . LYS A 1 193 ? 9.194 10.806 -31.290 1.00 83.19 193 LYS A O 1
ATOM 1504 N N . PRO A 1 194 ? 10.383 12.556 -30.557 1.00 83.12 194 PRO A N 1
ATOM 1505 C CA . PRO A 1 194 ? 11.384 11.737 -29.868 1.00 83.12 194 PRO A CA 1
ATOM 1506 C C . PRO A 1 194 ? 10.814 10.609 -28.989 1.00 83.12 194 PRO A C 1
ATOM 1508 O O . PRO A 1 194 ? 11.369 9.512 -28.981 1.00 83.12 194 PRO A O 1
ATOM 1511 N N . ARG A 1 195 ? 9.701 10.852 -28.282 1.00 84.06 195 ARG A N 1
ATOM 1512 C CA . ARG A 1 195 ? 9.058 9.856 -27.404 1.00 84.06 195 ARG A CA 1
ATOM 1513 C C . ARG A 1 195 ? 8.403 8.727 -28.207 1.00 84.06 195 ARG A C 1
ATOM 1515 O O . ARG A 1 195 ? 8.752 7.568 -28.020 1.00 84.06 195 ARG A O 1
ATOM 1522 N N . THR A 1 196 ? 7.563 9.085 -29.170 1.00 86.81 196 THR A N 1
ATOM 1523 C CA . THR A 1 196 ? 6.859 8.167 -30.081 1.00 86.81 196 THR A CA 1
ATOM 1524 C C . THR A 1 196 ? 7.834 7.384 -30.957 1.00 86.81 196 THR A C 1
ATOM 1526 O O . THR A 1 196 ? 7.726 6.170 -31.082 1.00 86.81 196 THR A O 1
ATOM 1529 N N . ARG A 1 197 ? 8.879 8.048 -31.463 1.00 89.06 197 ARG A N 1
ATOM 1530 C CA . ARG A 1 197 ? 9.999 7.425 -32.178 1.00 89.06 197 ARG A CA 1
ATOM 1531 C C . ARG A 1 197 ? 10.686 6.347 -31.352 1.00 89.06 197 ARG A C 1
ATOM 1533 O O . ARG A 1 197 ? 11.031 5.303 -31.891 1.00 89.06 197 ARG A O 1
ATOM 1540 N N . SER A 1 198 ? 10.932 6.614 -30.070 1.00 86.62 198 SER A N 1
ATOM 1541 C CA . SER A 1 198 ? 11.614 5.657 -29.192 1.00 86.62 198 SER A CA 1
ATOM 1542 C C . SER A 1 198 ? 10.781 4.392 -29.013 1.00 86.62 198 SER A C 1
ATOM 1544 O O . SER A 1 198 ? 11.332 3.299 -29.058 1.00 86.62 198 SER A O 1
ATOM 1546 N N . TYR A 1 199 ? 9.462 4.547 -28.884 1.00 89.06 199 TYR A N 1
ATOM 1547 C CA . TYR A 1 199 ? 8.533 3.429 -28.780 1.00 89.06 199 TYR A CA 1
ATOM 1548 C C . TYR A 1 199 ? 8.457 2.610 -30.077 1.00 89.06 199 TYR A C 1
ATOM 1550 O O . TYR A 1 199 ? 8.701 1.410 -30.059 1.00 89.06 199 TYR A O 1
ATOM 1558 N N . VAL A 1 200 ? 8.242 3.258 -31.225 1.00 89.00 200 VAL A N 1
ATOM 1559 C CA . VAL A 1 200 ? 8.161 2.566 -32.526 1.00 89.00 200 VAL A CA 1
ATOM 1560 C C . VAL A 1 200 ? 9.470 1.847 -32.875 1.00 89.00 200 VAL A C 1
ATOM 1562 O O . VAL A 1 200 ? 9.441 0.744 -33.409 1.00 89.00 200 VAL A O 1
ATOM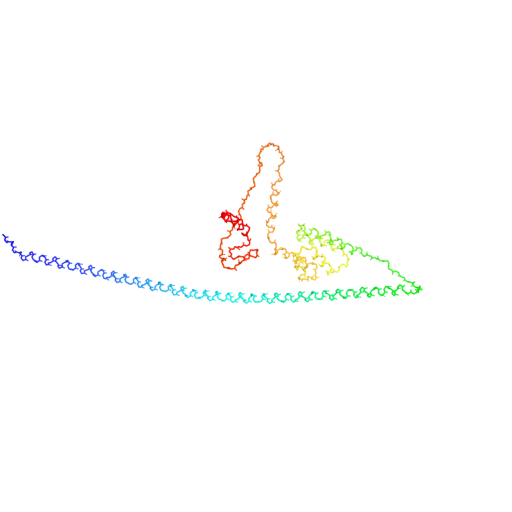 1565 N N . LYS A 1 201 ? 10.632 2.426 -32.539 1.00 88.50 201 LYS A N 1
ATOM 1566 C CA . LYS A 1 201 ? 11.933 1.763 -32.738 1.00 88.50 201 LYS A CA 1
ATOM 1567 C C . LYS A 1 201 ? 12.154 0.570 -31.808 1.00 88.50 201 LYS A C 1
ATOM 1569 O O . LYS A 1 201 ? 12.888 -0.335 -32.186 1.00 88.50 201 LYS A O 1
ATOM 1574 N N . LEU A 1 202 ? 11.567 0.584 -30.610 1.00 90.25 202 LEU A N 1
ATOM 1575 C CA . LEU A 1 202 ? 11.671 -0.519 -29.654 1.00 90.25 202 LEU A CA 1
ATOM 1576 C C . LEU A 1 202 ? 10.863 -1.737 -30.116 1.00 90.25 202 LEU A C 1
ATOM 1578 O O . LEU A 1 202 ? 11.353 -2.855 -30.027 1.00 90.25 202 LEU A O 1
ATOM 1582 N N . GLU A 1 203 ? 9.659 -1.501 -30.635 1.00 90.69 203 GLU A N 1
ATOM 1583 C CA . GLU A 1 203 ? 8.747 -2.551 -31.116 1.00 90.69 203 GLU A CA 1
ATOM 1584 C C . GLU A 1 203 ? 9.168 -3.145 -32.474 1.00 90.69 203 GLU A C 1
ATOM 1586 O O . GLU A 1 203 ? 8.670 -4.193 -32.868 1.00 90.69 203 GLU A O 1
ATOM 1591 N N . ASN A 1 204 ? 10.099 -2.492 -33.183 1.00 89.75 204 ASN A N 1
ATOM 1592 C CA . ASN A 1 204 ? 10.709 -2.957 -34.435 1.00 89.75 204 ASN A CA 1
ATOM 1593 C C . ASN A 1 204 ? 9.703 -3.530 -35.465 1.00 89.75 204 ASN A C 1
ATOM 1595 O O . ASN A 1 204 ? 9.797 -4.700 -35.845 1.00 89.75 204 ASN A O 1
ATOM 1599 N N . PRO A 1 205 ? 8.729 -2.727 -35.926 1.00 92.31 205 PRO A N 1
ATOM 1600 C CA . PRO A 1 205 ? 7.710 -3.187 -36.861 1.00 92.31 205 PRO A CA 1
ATOM 1601 C C . PRO A 1 205 ? 8.303 -3.548 -38.227 1.00 92.31 205 PRO A C 1
ATOM 1603 O O . PRO A 1 205 ? 9.093 -2.800 -38.800 1.00 92.31 205 PRO A O 1
ATOM 1606 N N . GLU A 1 206 ? 7.849 -4.665 -38.791 1.00 87.50 206 GLU A N 1
ATOM 1607 C CA . GLU A 1 206 ? 8.307 -5.160 -40.099 1.00 87.50 206 GLU A CA 1
ATOM 1608 C C . GLU A 1 206 ? 7.667 -4.421 -41.286 1.00 87.50 206 GLU A C 1
ATOM 1610 O O . GLU A 1 206 ? 8.159 -4.486 -42.414 1.00 87.50 206 GLU A O 1
ATOM 1615 N N . THR A 1 207 ? 6.560 -3.709 -41.047 1.00 91.50 207 THR A N 1
ATOM 1616 C CA . THR A 1 207 ? 5.802 -2.998 -42.084 1.00 91.50 207 THR A CA 1
ATOM 1617 C C . THR A 1 207 ? 5.528 -1.552 -41.697 1.00 91.50 207 THR A C 1
ATOM 1619 O O . THR A 1 207 ? 5.392 -1.209 -40.520 1.00 91.50 207 THR A O 1
ATOM 1622 N N . LEU A 1 208 ? 5.384 -0.694 -42.711 1.00 89.25 208 LEU A N 1
ATOM 1623 C CA . LEU A 1 208 ? 5.050 0.715 -42.511 1.00 89.25 208 LEU A CA 1
ATOM 1624 C C . LEU A 1 208 ? 3.686 0.896 -41.825 1.00 89.25 208 LEU A C 1
ATOM 1626 O O . LEU A 1 208 ? 3.558 1.743 -40.946 1.00 89.25 208 LEU A O 1
ATOM 1630 N N . SER A 1 209 ? 2.692 0.070 -42.172 1.00 92.50 209 SER A N 1
ATOM 1631 C CA . SER A 1 209 ? 1.370 0.102 -41.528 1.00 92.50 209 SER A CA 1
ATOM 1632 C C . SER A 1 209 ? 1.468 -0.216 -40.038 1.00 92.50 209 SER A C 1
ATOM 1634 O O . SER A 1 209 ? 0.949 0.537 -39.221 1.00 92.50 209 SER A O 1
ATOM 1636 N N . ALA A 1 210 ? 2.204 -1.271 -39.669 1.00 92.19 210 ALA A N 1
ATOM 1637 C CA . ALA A 1 210 ? 2.409 -1.616 -38.264 1.00 92.19 210 ALA A CA 1
ATOM 1638 C C . ALA A 1 210 ? 3.129 -0.489 -37.505 1.00 92.19 210 ALA A C 1
ATOM 1640 O O . ALA A 1 210 ? 2.770 -0.173 -36.373 1.00 92.19 210 ALA A O 1
ATOM 1641 N N . ALA A 1 211 ? 4.101 0.174 -38.140 1.00 92.44 211 ALA A N 1
ATOM 1642 C CA . ALA A 1 211 ? 4.764 1.336 -37.556 1.00 92.44 211 ALA A CA 1
ATOM 1643 C C . ALA A 1 211 ? 3.797 2.507 -37.308 1.00 92.44 211 ALA A C 1
ATOM 1645 O O . ALA A 1 211 ? 3.865 3.149 -36.257 1.00 92.44 211 ALA A O 1
ATOM 1646 N N . MET A 1 212 ? 2.877 2.763 -38.243 1.00 92.25 212 MET A N 1
ATOM 1647 C CA . MET A 1 212 ? 1.842 3.791 -38.113 1.00 92.25 212 MET A CA 1
ATOM 1648 C C . MET A 1 212 ? 0.835 3.477 -37.006 1.00 92.25 212 MET A C 1
ATOM 1650 O O . MET A 1 212 ? 0.502 4.367 -36.218 1.00 92.25 212 MET A O 1
ATOM 1654 N N . ASP A 1 213 ? 0.398 2.222 -36.906 1.00 93.38 213 ASP A N 1
ATOM 1655 C CA . ASP A 1 213 ? -0.530 1.763 -35.871 1.00 93.38 213 ASP A CA 1
ATOM 1656 C C . ASP A 1 213 ? 0.092 1.860 -34.475 1.00 93.38 213 ASP A C 1
ATOM 1658 O O . ASP A 1 213 ? -0.552 2.332 -33.534 1.00 93.38 213 ASP A O 1
ATOM 1662 N N . LEU A 1 214 ? 1.371 1.499 -34.339 1.00 93.00 214 LEU A N 1
ATOM 1663 C CA . LEU A 1 214 ? 2.125 1.654 -33.095 1.00 93.00 214 LEU A CA 1
ATOM 1664 C C . LEU A 1 214 ? 2.260 3.123 -32.687 1.00 93.00 214 LEU A C 1
ATOM 1666 O O . LEU A 1 214 ? 2.086 3.456 -31.514 1.00 93.00 214 LEU A O 1
ATOM 1670 N N . ALA A 1 215 ? 2.528 4.016 -33.643 1.00 90.06 215 ALA A N 1
ATOM 1671 C CA . ALA A 1 215 ? 2.630 5.444 -33.368 1.00 90.06 215 ALA A CA 1
ATOM 1672 C C . ALA A 1 215 ? 1.286 6.038 -32.908 1.00 90.06 215 ALA A C 1
ATOM 1674 O O . ALA A 1 215 ? 1.250 6.789 -31.931 1.00 90.06 215 ALA A O 1
ATOM 1675 N N . ILE A 1 216 ? 0.178 5.665 -33.562 1.00 89.44 216 ILE A N 1
ATOM 1676 C CA . ILE A 1 216 ? -1.179 6.065 -33.156 1.00 89.44 216 ILE A CA 1
ATOM 1677 C C . ILE A 1 216 ? -1.498 5.515 -31.768 1.00 89.44 216 ILE A C 1
ATOM 1679 O O . ILE A 1 216 ? -1.952 6.262 -30.903 1.00 89.44 216 ILE A O 1
ATOM 1683 N N . THR A 1 217 ? -1.242 4.226 -31.542 1.00 90.56 217 THR A N 1
ATOM 1684 C CA . THR A 1 217 ? -1.506 3.557 -30.263 1.00 90.56 217 THR A CA 1
ATOM 1685 C C . THR A 1 217 ? -0.757 4.249 -29.135 1.00 90.56 217 THR A C 1
ATOM 1687 O O . THR A 1 217 ? -1.351 4.551 -28.101 1.00 90.56 217 THR A O 1
ATOM 1690 N N . TYR A 1 218 ? 0.519 4.575 -29.340 1.00 88.88 218 TYR A N 1
ATOM 1691 C CA . TYR A 1 218 ? 1.327 5.293 -28.362 1.00 88.88 218 TYR A CA 1
ATOM 1692 C C . TYR A 1 218 ? 0.771 6.688 -28.063 1.00 88.88 218 TYR A C 1
ATOM 1694 O O . TYR A 1 218 ? 0.574 7.024 -26.897 1.00 88.88 218 TYR A O 1
ATOM 1702 N N . GLU A 1 219 ? 0.460 7.488 -29.087 1.00 84.81 219 GLU A N 1
ATOM 1703 C CA . GLU A 1 219 ? -0.076 8.841 -28.887 1.00 84.81 219 GLU A CA 1
ATOM 1704 C C . GLU A 1 219 ? -1.446 8.809 -28.187 1.00 84.81 219 GLU A C 1
ATOM 1706 O O . GLU A 1 219 ? -1.664 9.544 -27.225 1.00 84.81 219 GLU A O 1
ATOM 1711 N N . VAL A 1 220 ? -2.340 7.899 -28.589 1.00 83.25 220 VAL A N 1
ATOM 1712 C CA . VAL A 1 220 ? -3.670 7.734 -27.980 1.00 83.25 220 VAL A CA 1
ATOM 1713 C C . VAL A 1 220 ? -3.579 7.278 -26.527 1.00 83.25 220 VAL A C 1
ATOM 1715 O O . VAL A 1 220 ? -4.370 7.730 -25.712 1.00 83.25 220 VAL A O 1
ATOM 1718 N N . THR A 1 221 ? -2.642 6.398 -26.175 1.00 81.44 221 THR A N 1
ATOM 1719 C CA . THR A 1 221 ? -2.540 5.846 -24.811 1.00 81.44 221 THR A CA 1
ATOM 1720 C C . THR A 1 221 ? -1.723 6.720 -23.860 1.00 81.44 221 THR A C 1
ATOM 1722 O O . THR A 1 221 ? -1.964 6.687 -22.655 1.00 81.44 221 THR A O 1
ATOM 1725 N N . HIS A 1 222 ? -0.789 7.526 -24.375 1.00 76.25 222 HIS A N 1
ATOM 1726 C CA . HIS A 1 222 ? 0.148 8.305 -23.556 1.00 76.25 222 HIS A CA 1
ATOM 1727 C C . HIS A 1 222 ? -0.123 9.820 -23.557 1.00 76.25 222 HIS A C 1
ATOM 1729 O O . HIS A 1 222 ? 0.452 10.524 -22.725 1.00 76.25 222 HIS A O 1
ATOM 1735 N N . PHE A 1 223 ? -1.002 10.332 -24.430 1.00 67.19 223 PHE A N 1
ATOM 1736 C CA . PHE A 1 223 ? -1.358 11.760 -24.520 1.00 67.19 223 PHE A CA 1
ATOM 1737 C C . PHE A 1 223 ? -2.885 12.018 -24.491 1.00 67.19 223 PHE A C 1
ATOM 1739 O O . PHE A 1 223 ? -3.407 12.843 -25.238 1.00 67.19 223 PHE A O 1
ATOM 1746 N N . VAL A 1 224 ? -3.628 11.357 -23.592 1.00 54.81 224 VAL A N 1
ATOM 1747 C CA . VAL A 1 224 ? -5.105 11.493 -23.458 1.00 54.81 224 VAL A CA 1
ATOM 1748 C C . VAL A 1 224 ? -5.580 12.879 -22.956 1.00 54.81 224 VAL A C 1
ATOM 1750 O O . VAL A 1 224 ? -6.784 13.142 -22.921 1.00 54.81 224 VAL A O 1
ATOM 1753 N N . ASP A 1 225 ? -4.687 13.817 -22.627 1.00 46.44 225 ASP A N 1
ATOM 1754 C CA . ASP A 1 225 ? -5.087 15.109 -22.044 1.00 46.44 225 ASP A CA 1
ATOM 1755 C C . ASP A 1 225 ? -5.209 16.290 -23.033 1.00 46.44 225 ASP A C 1
ATOM 1757 O O . ASP A 1 225 ? -5.921 17.242 -22.721 1.00 46.44 225 ASP A O 1
ATOM 1761 N N . ASP A 1 226 ? -4.670 16.226 -24.259 1.00 46.38 226 ASP A N 1
ATOM 1762 C CA . ASP A 1 226 ? -4.767 17.358 -25.214 1.00 46.38 226 ASP A CA 1
ATOM 1763 C C . ASP A 1 226 ? -6.059 17.363 -26.063 1.00 46.38 226 ASP A C 1
ATOM 1765 O O . ASP A 1 226 ? -6.503 18.404 -26.560 1.00 46.38 226 ASP A O 1
ATOM 1769 N N . VAL A 1 227 ? -6.733 16.216 -26.216 1.00 46.44 227 VAL A N 1
ATOM 1770 C CA . VAL A 1 227 ? -7.918 16.101 -27.096 1.00 46.44 227 VAL A CA 1
ATOM 1771 C C . VAL A 1 227 ? -9.179 16.713 -26.465 1.00 46.44 227 VAL A C 1
ATOM 1773 O O . VAL A 1 227 ? -10.075 17.171 -27.181 1.00 46.44 227 VAL A O 1
ATOM 1776 N N . ARG A 1 228 ? -9.254 16.796 -25.128 1.00 50.41 228 ARG A N 1
ATOM 1777 C CA . ARG A 1 228 ? -10.385 17.445 -24.437 1.00 50.41 228 ARG A CA 1
ATOM 1778 C C . ARG A 1 228 ? -10.320 18.974 -24.499 1.00 50.41 228 ARG A C 1
ATOM 1780 O O . ARG A 1 228 ? -11.371 19.614 -24.552 1.00 50.41 228 ARG A O 1
ATOM 1787 N N . ASP A 1 229 ? -9.126 19.554 -24.602 1.00 43.16 229 ASP A N 1
ATOM 1788 C CA . ASP A 1 229 ? -8.949 21.011 -24.613 1.00 43.16 229 ASP A CA 1
ATOM 1789 C C . ASP A 1 229 ? -9.110 21.638 -26.010 1.00 43.16 229 ASP A C 1
ATOM 1791 O O . ASP A 1 229 ? -9.568 22.780 -26.148 1.00 43.16 229 ASP A O 1
ATOM 1795 N N . HIS A 1 230 ? -8.846 20.883 -27.082 1.00 45.06 230 HIS A N 1
ATOM 1796 C CA . HIS A 1 230 ? -9.015 21.391 -28.446 1.00 45.06 230 HIS A CA 1
ATOM 1797 C C . HIS A 1 230 ? -10.476 21.495 -28.918 1.00 45.06 230 HIS A C 1
ATOM 1799 O O . HIS A 1 230 ? -10.783 22.404 -29.697 1.00 45.06 230 HIS A O 1
ATOM 1805 N N . ARG A 1 231 ? -11.404 20.666 -28.408 1.00 42.97 231 ARG A N 1
ATOM 1806 C CA . ARG A 1 231 ? -12.848 20.829 -28.696 1.00 42.97 231 ARG A CA 1
ATOM 1807 C C . ARG A 1 231 ? -13.429 22.090 -28.048 1.00 42.97 231 ARG A C 1
ATOM 1809 O O . ARG A 1 231 ? -14.128 22.850 -28.710 1.00 42.97 231 ARG A O 1
ATOM 1816 N N . SER A 1 232 ? -13.029 22.390 -26.811 1.00 44.28 232 SER A N 1
ATOM 1817 C CA . SER A 1 232 ? -13.451 23.594 -26.072 1.00 44.28 232 SER A CA 1
ATOM 1818 C C . SER A 1 232 ? -13.043 24.908 -26.767 1.00 44.28 232 SER A C 1
ATOM 1820 O O . SER A 1 232 ? -13.767 25.908 -26.719 1.00 44.28 232 SER A O 1
ATOM 1822 N N . ARG A 1 233 ? -11.899 24.923 -27.470 1.00 45.12 233 ARG A N 1
ATOM 1823 C CA . ARG A 1 233 ? -11.423 26.106 -28.212 1.00 45.12 233 ARG A CA 1
ATOM 1824 C C . ARG A 1 233 ? -12.003 26.256 -29.620 1.00 45.12 233 ARG A C 1
ATOM 1826 O O . ARG A 1 233 ? -12.131 27.393 -30.075 1.00 45.12 233 ARG A O 1
ATOM 1833 N N . GLN A 1 234 ? -12.351 25.169 -30.310 1.00 51.34 234 GLN A N 1
ATOM 1834 C CA . GLN A 1 234 ? -12.986 25.267 -31.631 1.00 51.34 234 GLN A CA 1
ATOM 1835 C C . GLN A 1 234 ? -14.453 25.699 -31.533 1.00 51.34 234 GLN A C 1
ATOM 1837 O O . GLN A 1 234 ? -14.877 26.530 -32.336 1.00 51.34 234 GLN A O 1
ATOM 1842 N N . ASP A 1 235 ? -15.183 25.261 -30.504 1.00 44.00 235 ASP A N 1
ATOM 1843 C CA . ASP A 1 235 ? -16.569 25.704 -30.293 1.00 44.00 235 ASP A CA 1
ATOM 1844 C C . ASP A 1 235 ? -16.645 27.188 -29.900 1.00 44.00 235 ASP A C 1
ATOM 1846 O O . ASP A 1 235 ? -17.514 27.915 -30.377 1.00 44.00 235 ASP A O 1
ATOM 1850 N N . LYS A 1 236 ? -15.656 27.709 -29.158 1.00 48.16 236 LYS A N 1
ATOM 1851 C CA . LYS A 1 236 ? -15.553 29.157 -28.889 1.00 48.16 236 LYS A CA 1
ATOM 1852 C C . LYS A 1 236 ? -15.176 29.996 -30.114 1.00 48.16 236 LYS A C 1
ATOM 1854 O O . LYS A 1 236 ? -15.534 31.168 -30.164 1.00 48.16 236 LYS A O 1
ATOM 1859 N N . ARG A 1 237 ? -14.482 29.426 -31.108 1.00 44.22 237 ARG A N 1
ATOM 1860 C CA . ARG A 1 237 ? -14.190 30.126 -32.375 1.00 44.22 237 ARG A CA 1
ATOM 1861 C C . ARG A 1 237 ? -15.362 30.115 -33.354 1.00 44.22 237 ARG A C 1
ATOM 1863 O O . ARG A 1 237 ? -15.409 30.999 -34.197 1.00 44.22 237 ARG A O 1
ATOM 1870 N N . LYS A 1 238 ? -16.306 29.176 -33.232 1.00 43.03 238 LYS A N 1
ATOM 1871 C CA . LYS A 1 238 ? -17.487 29.098 -34.109 1.00 43.03 238 LYS A CA 1
ATOM 1872 C C . LYS A 1 238 ? -18.678 29.944 -33.643 1.00 43.03 238 LYS A C 1
ATOM 1874 O O . LYS A 1 238 ? -19.560 30.203 -34.445 1.00 43.03 238 LYS A O 1
ATOM 1879 N N . ILE A 1 239 ? -18.684 30.422 -32.396 1.00 43.88 239 ILE A N 1
ATOM 1880 C CA . ILE A 1 239 ? -19.740 31.313 -31.865 1.00 43.88 239 ILE A CA 1
ATOM 1881 C C . ILE A 1 239 ? -19.389 32.807 -32.059 1.00 43.88 239 ILE A C 1
ATOM 1883 O O . ILE A 1 239 ? -20.237 33.675 -31.903 1.00 43.88 239 ILE A O 1
ATOM 1887 N N . SER A 1 240 ? -18.145 33.133 -32.430 1.00 42.34 240 SER A N 1
ATOM 1888 C CA . SER A 1 240 ? -17.663 34.523 -32.530 1.00 42.34 240 SER A CA 1
ATOM 1889 C C . SER A 1 240 ? -17.701 35.113 -33.950 1.00 42.34 240 SER A C 1
ATOM 1891 O O . SER A 1 240 ? -17.222 36.229 -34.152 1.00 42.34 240 SER A O 1
ATOM 1893 N N . THR A 1 241 ? -18.225 34.394 -34.941 1.00 38.78 241 THR A N 1
ATOM 1894 C CA . THR A 1 241 ? -18.308 34.877 -36.328 1.00 38.78 241 THR A CA 1
ATOM 1895 C C . THR A 1 241 ? -19.756 35.174 -36.679 1.00 38.78 241 THR A C 1
ATOM 1897 O O . THR A 1 241 ? -20.356 34.433 -37.434 1.00 38.78 241 THR A O 1
ATOM 1900 N N . ASP A 1 242 ? -20.302 36.225 -36.068 1.00 39.47 242 ASP A N 1
ATOM 1901 C CA . ASP A 1 242 ? -21.389 37.043 -36.618 1.00 39.47 242 ASP A CA 1
ATOM 1902 C C . ASP A 1 242 ? -21.564 38.285 -35.734 1.00 39.47 242 ASP A C 1
ATOM 1904 O O . ASP A 1 242 ? -22.336 38.286 -34.780 1.00 39.47 242 ASP A O 1
ATOM 1908 N N . GLN A 1 243 ? -20.770 39.325 -36.015 1.00 33.78 243 GLN A N 1
ATOM 1909 C CA . GLN A 1 243 ? -21.163 40.744 -36.010 1.00 33.78 243 GLN A CA 1
ATOM 1910 C C . GLN A 1 243 ? -19.923 41.629 -36.191 1.00 33.78 243 GLN A C 1
ATOM 1912 O O . GLN A 1 243 ? -18.982 41.614 -35.397 1.00 33.78 243 GLN A O 1
ATOM 1917 N N . ALA A 1 244 ? -19.934 42.394 -37.278 1.00 32.28 244 ALA A N 1
ATOM 1918 C CA . ALA A 1 244 ? -19.007 43.487 -37.544 1.00 32.28 244 ALA A CA 1
ATOM 1919 C C . ALA A 1 244 ? -19.569 44.812 -36.951 1.00 32.28 244 ALA A C 1
ATOM 1921 O O . ALA A 1 244 ? -20.606 44.796 -36.289 1.00 32.28 244 ALA A O 1
ATOM 1922 N N . PRO A 1 245 ? -18.893 45.959 -37.119 1.00 51.66 245 PRO A N 1
ATOM 1923 C CA . PRO A 1 245 ? -18.129 46.636 -36.073 1.00 51.66 245 PRO A CA 1
ATOM 1924 C C . PRO A 1 245 ? -18.780 47.961 -35.638 1.00 51.66 245 PRO A C 1
ATOM 1926 O O . PRO A 1 245 ? -19.488 48.563 -36.434 1.00 51.66 245 PRO A O 1
ATOM 1929 N N . ASN A 1 246 ? -18.478 48.489 -34.442 1.00 31.44 246 ASN A N 1
ATOM 1930 C CA . ASN A 1 246 ? -18.412 49.948 -34.260 1.00 31.44 246 ASN A CA 1
ATOM 1931 C C . ASN A 1 246 ? -17.687 50.429 -32.989 1.00 31.44 246 ASN A C 1
ATOM 1933 O O . ASN A 1 246 ? -17.782 49.855 -31.909 1.00 31.44 246 ASN A O 1
ATOM 1937 N N . GLN A 1 247 ? -16.964 51.520 -33.235 1.00 35.50 247 GLN A N 1
ATOM 1938 C CA . GLN A 1 247 ? -16.300 52.527 -32.403 1.00 35.50 247 GLN A CA 1
ATOM 1939 C C . GLN A 1 247 ? -16.951 52.799 -31.027 1.00 35.50 247 GLN A C 1
ATOM 1941 O O . GLN A 1 247 ? -18.166 52.940 -30.951 1.00 35.50 247 GLN A O 1
ATOM 1946 N N . ASP A 1 248 ? -16.159 52.961 -29.955 1.00 30.08 248 ASP A N 1
ATOM 1947 C CA . ASP A 1 248 ? -15.709 54.268 -29.418 1.00 30.08 248 ASP A CA 1
ATOM 1948 C C . ASP A 1 248 ? -15.272 54.197 -27.926 1.00 30.08 248 ASP A C 1
ATOM 1950 O O . ASP A 1 248 ? -15.931 53.591 -27.088 1.00 30.08 248 ASP A O 1
ATOM 1954 N N . LYS A 1 249 ? -14.202 54.946 -27.611 1.00 35.56 249 LYS A N 1
ATOM 1955 C CA . LYS A 1 249 ? -13.863 55.607 -26.322 1.00 35.56 249 LYS A CA 1
ATOM 1956 C C . LYS A 1 249 ? -13.397 54.801 -25.084 1.00 35.56 249 LYS A C 1
ATOM 1958 O O . LYS A 1 249 ? -14.159 54.269 -24.292 1.00 35.56 249 LYS A O 1
ATOM 1963 N N . SER A 1 250 ? -12.082 54.925 -24.861 1.00 35.97 250 SER A N 1
ATOM 1964 C CA . SER A 1 250 ? -11.357 55.296 -23.623 1.00 35.97 250 SER A CA 1
ATOM 1965 C C . SER A 1 250 ? -11.854 54.835 -22.238 1.00 35.97 250 SER A C 1
ATOM 1967 O O . SER A 1 250 ? -12.897 55.277 -21.770 1.00 35.97 250 SER A O 1
ATOM 1969 N N . SER A 1 251 ? -10.965 54.212 -21.451 1.00 34.50 251 SER A N 1
ATOM 1970 C CA . SER A 1 251 ? -10.432 54.828 -20.213 1.00 34.50 251 SER A CA 1
ATOM 1971 C C . SER A 1 251 ? -9.428 53.935 -19.454 1.00 34.50 251 SER A C 1
ATOM 1973 O O . SER A 1 251 ? -9.685 52.782 -19.147 1.00 34.50 251 SER A O 1
ATOM 1975 N N . LYS A 1 252 ? -8.266 54.542 -19.168 1.00 37.59 252 LYS A N 1
ATOM 1976 C CA . LYS A 1 252 ? -7.368 54.416 -17.999 1.00 37.59 252 LYS A CA 1
ATOM 1977 C C . LYS A 1 252 ? -7.162 53.053 -17.300 1.00 37.59 252 LYS A C 1
ATOM 1979 O O . LYS A 1 252 ? -8.029 52.579 -16.581 1.00 37.59 252 LYS A O 1
ATOM 1984 N N . GLY A 1 253 ? -5.888 52.633 -17.262 1.00 29.20 253 GLY A N 1
ATOM 1985 C CA . GLY A 1 253 ? -5.282 52.030 -16.061 1.00 29.20 253 GLY A CA 1
ATOM 1986 C C . GLY A 1 253 ? -4.193 50.977 -16.312 1.00 29.20 253 GLY A C 1
ATOM 1987 O O . GLY A 1 253 ? -4.498 49.796 -16.397 1.00 29.20 253 GLY A O 1
ATOM 1988 N N . ASN A 1 254 ? -2.917 51.380 -16.348 1.00 37.34 254 ASN A N 1
ATOM 1989 C CA . ASN A 1 254 ? -1.770 50.473 -16.134 1.00 37.34 254 ASN A CA 1
ATOM 1990 C C . ASN A 1 254 ? -1.437 50.410 -14.616 1.00 37.34 254 ASN A C 1
ATOM 1992 O O . ASN A 1 254 ? -1.922 51.253 -13.863 1.00 37.34 254 ASN A O 1
ATOM 1996 N N . PRO A 1 255 ? -0.439 49.626 -14.161 1.00 48.72 255 PRO A N 1
ATOM 1997 C CA . PRO A 1 255 ? -0.329 48.164 -14.120 1.00 48.72 255 PRO A CA 1
ATOM 1998 C C . PRO A 1 255 ? -0.097 47.679 -12.662 1.00 48.72 255 PRO A C 1
ATOM 2000 O O . PRO A 1 255 ? 0.569 48.364 -11.889 1.00 48.72 255 PRO A O 1
ATOM 2003 N N . PHE A 1 256 ? -0.543 46.481 -12.257 1.00 33.47 256 PHE A N 1
ATOM 2004 C CA . PHE A 1 256 ? -0.157 45.937 -10.939 1.00 33.47 256 PHE A CA 1
ATOM 2005 C C . PHE A 1 256 ? 0.319 44.481 -10.985 1.00 33.47 256 PHE A C 1
ATOM 2007 O O . PHE A 1 256 ? -0.400 43.545 -11.325 1.00 33.47 256 PHE A O 1
ATOM 2014 N N . ARG A 1 257 ? 1.590 44.326 -10.605 1.00 51.34 257 ARG A N 1
ATOM 2015 C CA . ARG A 1 257 ? 2.348 43.093 -10.393 1.00 51.34 257 ARG A CA 1
ATOM 2016 C C . ARG A 1 257 ? 1.837 42.410 -9.111 1.00 51.34 257 ARG A C 1
ATOM 2018 O O . ARG A 1 257 ? 2.234 42.789 -8.013 1.00 51.34 257 ARG A O 1
ATOM 2025 N N . GLY A 1 258 ? 0.969 41.407 -9.243 1.00 34.59 258 GLY A N 1
ATOM 2026 C CA . GLY A 1 258 ? 0.421 40.624 -8.127 1.00 34.59 258 GLY A CA 1
ATOM 2027 C C . GLY A 1 258 ? 1.128 39.280 -7.934 1.00 34.59 258 GLY A C 1
ATOM 2028 O O . GLY A 1 258 ? 0.944 38.353 -8.714 1.00 34.59 258 GLY A O 1
ATOM 2029 N N . LYS A 1 259 ? 1.932 39.173 -6.870 1.00 41.97 259 LYS A N 1
ATOM 2030 C CA . LYS A 1 259 ? 2.469 37.915 -6.325 1.00 41.97 259 LYS A CA 1
ATOM 2031 C C . LYS A 1 259 ? 1.320 37.052 -5.780 1.00 41.97 259 LYS A C 1
ATOM 2033 O O . LYS A 1 259 ? 0.542 37.534 -4.963 1.00 41.97 259 LYS A O 1
ATOM 2038 N N . GLY A 1 260 ? 1.284 35.767 -6.140 1.00 30.97 260 GLY A N 1
ATOM 2039 C CA . GLY A 1 260 ? 0.314 34.781 -5.647 1.00 30.97 260 GLY A CA 1
ATOM 2040 C C . GLY A 1 260 ? 0.983 33.482 -5.184 1.00 30.97 260 GLY A C 1
ATOM 2041 O O . GLY A 1 260 ? 1.211 32.581 -5.977 1.00 30.97 260 GLY A O 1
ATOM 2042 N N . ARG A 1 261 ? 1.328 33.458 -3.891 1.00 41.16 261 ARG A N 1
ATOM 2043 C CA . ARG A 1 261 ? 1.669 32.352 -2.964 1.00 41.16 261 ARG A CA 1
ATOM 2044 C C . ARG A 1 261 ? 1.787 30.907 -3.502 1.00 41.16 261 ARG A C 1
ATOM 2046 O O . ARG A 1 261 ? 0.791 30.199 -3.620 1.00 41.16 261 ARG A O 1
ATOM 2053 N N . PHE A 1 262 ? 3.021 30.396 -3.542 1.00 35.84 262 PHE A N 1
ATOM 2054 C CA . PHE A 1 262 ? 3.292 28.972 -3.294 1.00 35.84 262 PHE A CA 1
ATOM 2055 C C . PHE A 1 262 ? 3.203 28.688 -1.786 1.00 35.84 262 PHE A C 1
ATOM 2057 O O . PHE A 1 262 ? 3.850 29.365 -0.984 1.00 35.84 262 PHE A O 1
ATOM 2064 N N . LYS A 1 263 ? 2.391 27.699 -1.390 1.00 39.59 263 LYS A N 1
ATOM 2065 C CA . LYS A 1 263 ? 2.344 27.189 -0.012 1.00 39.59 263 LYS A CA 1
ATOM 2066 C C . LYS A 1 263 ? 3.588 26.337 0.265 1.00 39.59 263 LYS A C 1
ATOM 2068 O O . LYS A 1 263 ? 3.799 25.319 -0.388 1.00 39.59 263 LYS A O 1
ATOM 2073 N N . LEU A 1 264 ? 4.373 26.752 1.257 1.00 36.91 264 LEU A N 1
ATOM 2074 C CA . LEU A 1 264 ? 5.453 25.973 1.858 1.00 36.91 264 LEU A CA 1
ATOM 2075 C C . LEU A 1 264 ? 4.831 24.895 2.759 1.00 36.91 264 LEU A C 1
ATOM 2077 O O . LEU A 1 264 ? 4.021 25.214 3.631 1.00 36.91 264 LEU A O 1
ATOM 2081 N N . ARG A 1 265 ? 5.166 23.623 2.513 1.00 30.22 265 ARG A N 1
ATOM 2082 C CA . ARG A 1 265 ? 4.790 22.506 3.389 1.00 30.22 265 ARG A CA 1
ATOM 2083 C C . ARG A 1 265 ? 5.553 22.607 4.712 1.00 30.22 265 ARG A C 1
ATOM 2085 O O . ARG A 1 265 ? 6.743 22.902 4.720 1.00 30.22 265 ARG A O 1
ATOM 2092 N N . SER A 1 266 ? 4.831 22.352 5.794 1.00 39.31 266 SER A N 1
ATOM 2093 C CA . SER A 1 266 ? 5.291 22.343 7.179 1.00 39.31 266 SER A CA 1
ATOM 2094 C C . SER A 1 266 ? 6.269 21.204 7.482 1.00 39.31 266 SER A C 1
ATOM 2096 O O . SER A 1 266 ? 6.064 20.067 7.057 1.00 39.31 266 SER A O 1
ATOM 2098 N N . ASP A 1 267 ? 7.295 21.580 8.239 1.00 38.03 267 ASP A N 1
ATOM 2099 C CA . ASP A 1 267 ? 8.194 20.830 9.119 1.00 38.03 267 ASP A CA 1
ATOM 2100 C C . ASP A 1 267 ? 8.182 19.294 9.072 1.00 38.03 267 ASP A C 1
ATOM 2102 O O . ASP A 1 267 ? 7.336 18.625 9.664 1.00 38.03 267 ASP A O 1
ATOM 2106 N N . SER A 1 268 ? 9.267 18.734 8.528 1.00 37.09 268 SER A N 1
ATOM 2107 C CA . SER A 1 268 ? 9.849 17.502 9.060 1.00 37.09 268 SER A CA 1
ATOM 2108 C C . SER A 1 268 ? 11.224 17.817 9.646 1.00 37.09 268 SER A C 1
ATOM 2110 O O . SER A 1 268 ? 12.161 18.148 8.914 1.00 37.09 268 SER A O 1
ATOM 2112 N N . LYS A 1 269 ? 11.316 17.700 10.973 1.00 47.25 269 LYS A N 1
ATOM 2113 C CA . LYS A 1 269 ? 12.535 17.590 11.782 1.00 47.25 269 LYS A CA 1
ATOM 2114 C C . LYS A 1 269 ? 13.711 16.975 11.008 1.00 47.25 269 LYS A C 1
ATOM 2116 O O . LYS A 1 269 ? 13.693 15.795 10.669 1.00 47.25 269 LYS A O 1
ATOM 2121 N N . ARG A 1 270 ? 14.760 17.769 10.807 1.00 38.38 270 ARG A N 1
ATOM 2122 C CA . ARG A 1 270 ? 16.144 17.297 10.674 1.00 38.38 270 ARG A CA 1
ATOM 2123 C C . ARG A 1 270 ? 17.023 18.194 11.538 1.00 38.38 270 ARG A C 1
ATOM 2125 O O . ARG A 1 270 ? 17.680 19.102 11.038 1.00 38.38 270 ARG A O 1
ATOM 2132 N N . THR A 1 271 ?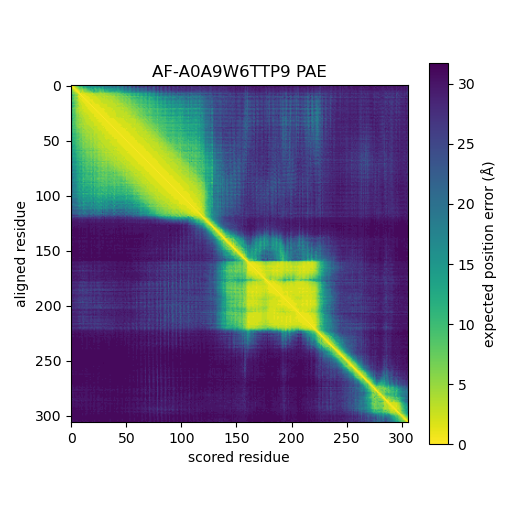 16.950 17.979 12.844 1.00 40.69 271 THR A N 1
ATOM 2133 C CA . THR A 1 271 ? 18.044 18.329 13.750 1.00 40.69 271 THR A CA 1
ATOM 2134 C C . THR A 1 271 ? 19.109 17.238 13.696 1.00 40.69 271 THR A C 1
ATOM 2136 O O . THR A 1 271 ? 18.832 16.115 13.282 1.00 40.69 271 THR A O 1
ATOM 2139 N N . GLU A 1 272 ? 20.308 17.637 14.109 1.00 48.38 272 GLU A N 1
ATOM 2140 C CA . GLU A 1 272 ? 21.527 16.850 14.314 1.00 48.38 272 GLU A CA 1
ATOM 2141 C C . GLU A 1 272 ? 22.449 16.644 13.086 1.00 48.38 272 GLU A C 1
ATOM 2143 O O . GLU A 1 272 ? 22.222 15.857 12.169 1.00 48.38 272 GLU A O 1
ATOM 2148 N N . ASP A 1 273 ? 23.540 17.424 13.130 1.00 44.00 273 ASP A N 1
ATOM 2149 C CA . ASP A 1 273 ? 24.888 17.118 12.634 1.00 44.00 273 ASP A CA 1
ATOM 2150 C C . ASP A 1 273 ? 25.234 17.291 11.154 1.00 44.00 273 ASP A C 1
ATOM 2152 O O . ASP A 1 273 ? 25.890 16.453 10.533 1.00 44.00 273 ASP A O 1
ATOM 2156 N N . ARG A 1 274 ? 24.945 18.468 10.585 1.00 51.41 274 ARG A N 1
ATOM 2157 C CA . ARG A 1 274 ? 25.698 18.936 9.405 1.00 51.41 274 ARG A CA 1
ATOM 2158 C C . ARG A 1 274 ? 26.337 20.297 9.638 1.00 51.41 274 ARG A C 1
ATOM 2160 O O . ARG A 1 274 ? 25.675 21.331 9.644 1.00 51.41 274 ARG A O 1
ATOM 2167 N N . THR A 1 275 ? 27.657 20.283 9.791 1.00 55.12 275 THR A N 1
ATOM 2168 C CA . THR A 1 275 ? 28.523 21.461 9.715 1.00 55.12 275 THR A CA 1
ATOM 2169 C C . THR A 1 275 ? 28.384 22.139 8.346 1.00 55.12 275 THR A C 1
ATOM 2171 O O . THR A 1 275 ? 28.303 21.489 7.301 1.00 55.12 275 THR A O 1
ATOM 2174 N N . CYS A 1 276 ? 28.345 23.475 8.325 1.00 60.84 276 CYS A N 1
ATOM 2175 C CA . CYS A 1 276 ? 28.331 24.238 7.077 1.00 60.84 276 CYS A CA 1
ATOM 2176 C C . CYS A 1 276 ? 29.680 24.080 6.357 1.00 60.84 276 CYS A C 1
ATOM 2178 O O . CYS A 1 276 ? 30.700 24.556 6.859 1.00 60.84 276 CYS A O 1
ATOM 2180 N N . TYR A 1 277 ? 29.691 23.479 5.161 1.00 54.91 277 TYR A N 1
ATOM 2181 C CA . TYR A 1 277 ? 30.914 23.256 4.369 1.00 54.91 277 TYR A CA 1
ATOM 2182 C C . TYR A 1 277 ? 31.703 24.540 4.043 1.00 54.91 277 TYR A C 1
ATOM 2184 O O . TYR A 1 277 ? 32.904 24.461 3.808 1.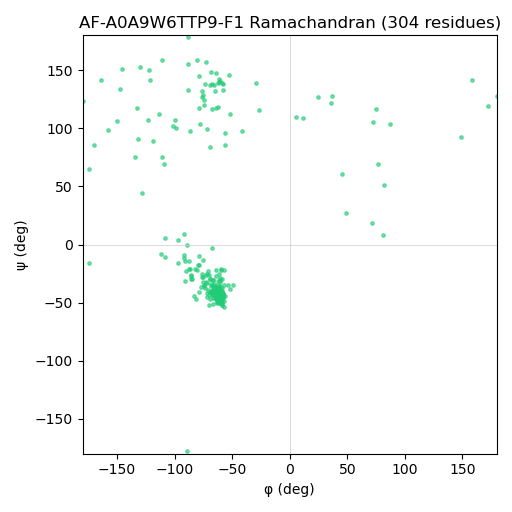00 54.91 277 TYR A O 1
ATOM 2192 N N . HIS A 1 278 ? 31.069 25.720 4.068 1.00 57.78 278 HIS A N 1
ATOM 2193 C CA . HIS A 1 278 ? 31.760 27.003 3.866 1.00 57.78 278 HIS A CA 1
ATOM 2194 C C . HIS A 1 278 ? 32.381 27.588 5.144 1.00 57.78 278 HIS A C 1
ATOM 2196 O O . HIS A 1 278 ? 33.374 28.301 5.049 1.00 57.78 278 HIS A O 1
ATOM 2202 N N . GLY A 1 279 ? 31.807 27.315 6.322 1.00 60.12 279 GLY A N 1
ATOM 2203 C CA . GLY A 1 279 ? 32.206 27.948 7.588 1.00 60.12 279 GLY A CA 1
ATOM 2204 C C . GLY A 1 279 ? 32.887 27.020 8.596 1.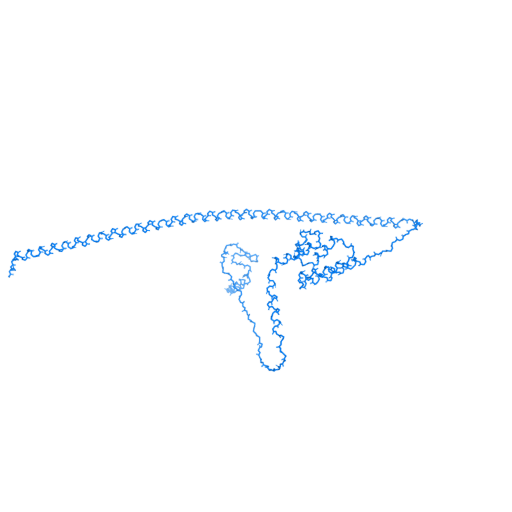00 60.12 279 GLY A C 1
ATOM 2205 O O . GLY A 1 279 ? 33.347 27.497 9.628 1.00 60.12 279 GLY A O 1
ATOM 2206 N N . LYS A 1 280 ? 32.921 25.703 8.333 1.00 57.28 280 LYS A N 1
ATOM 2207 C CA . LYS A 1 280 ? 33.469 24.651 9.215 1.00 57.28 280 LYS A CA 1
ATOM 2208 C C . LYS A 1 280 ? 32.989 24.721 10.683 1.00 57.28 280 LYS A C 1
ATOM 2210 O O . LYS A 1 280 ? 33.689 24.249 11.572 1.00 57.28 280 LYS A O 1
ATOM 2215 N N . ARG A 1 281 ? 31.799 25.282 10.958 1.00 53.56 281 ARG A N 1
ATOM 2216 C CA . ARG A 1 281 ? 31.200 25.350 12.308 1.00 53.56 281 ARG A CA 1
ATOM 2217 C C . ARG A 1 281 ? 29.829 24.653 12.377 1.00 53.56 281 ARG A C 1
ATOM 2219 O O . ARG A 1 281 ? 29.055 24.765 11.417 1.00 53.56 281 ARG A O 1
ATOM 2226 N N . PRO A 1 282 ? 29.523 23.941 13.479 1.00 50.81 282 PRO A N 1
ATOM 2227 C CA . PRO A 1 282 ? 28.247 23.258 13.680 1.00 50.81 282 PRO A CA 1
ATOM 2228 C C . PRO A 1 282 ? 27.231 24.232 14.283 1.00 50.81 282 PRO A C 1
ATOM 2230 O O . PRO A 1 282 ? 27.277 24.491 15.476 1.00 50.81 282 PRO A O 1
ATOM 2233 N N . ALA A 1 283 ? 26.365 24.831 13.458 1.00 53.94 283 ALA A N 1
ATOM 2234 C CA . ALA A 1 283 ? 25.208 25.606 13.948 1.00 53.94 283 ALA A CA 1
ATOM 2235 C C . ALA A 1 283 ? 24.255 26.096 12.843 1.00 53.94 283 ALA A C 1
ATOM 2237 O O . ALA A 1 283 ? 23.149 26.530 13.148 1.00 53.94 283 ALA A O 1
ATOM 2238 N N . HIS A 1 284 ? 24.654 26.095 11.567 1.00 65.31 284 HIS A N 1
ATOM 2239 C CA . HIS A 1 284 ? 23.821 26.662 10.504 1.00 65.31 284 HIS A CA 1
ATOM 2240 C C . HIS A 1 284 ? 23.959 25.903 9.181 1.00 65.31 284 HIS A C 1
ATOM 2242 O O . HIS A 1 284 ? 25.008 25.347 8.864 1.00 65.31 284 HIS A O 1
ATOM 2248 N N . ILE A 1 285 ? 22.890 25.909 8.383 1.00 62.84 285 ILE A N 1
ATOM 2249 C CA . ILE A 1 285 ? 22.856 25.346 7.027 1.00 62.84 285 ILE A CA 1
ATOM 2250 C C . ILE A 1 285 ? 23.289 26.390 5.983 1.00 62.84 285 ILE A C 1
ATOM 2252 O O . ILE A 1 285 ? 23.142 27.594 6.195 1.00 62.84 285 ILE A O 1
ATOM 2256 N N . LYS A 1 286 ? 23.792 25.929 4.826 1.00 58.03 286 LYS A N 1
ATOM 2257 C CA . LYS A 1 286 ? 24.379 26.762 3.749 1.00 58.03 286 LYS A CA 1
ATOM 2258 C C . LYS A 1 286 ? 23.508 27.961 3.340 1.00 58.03 286 LYS A C 1
ATOM 2260 O O . LYS A 1 286 ? 24.050 29.022 3.048 1.00 58.03 286 LYS A O 1
ATOM 2265 N N . ALA A 1 287 ? 22.182 27.805 3.371 1.00 58.97 287 ALA A N 1
ATOM 2266 C CA . ALA A 1 287 ? 21.225 28.854 3.015 1.00 58.97 287 ALA A CA 1
ATOM 2267 C C . ALA A 1 287 ? 21.332 30.117 3.893 1.00 58.97 287 ALA A C 1
ATOM 2269 O O . ALA A 1 287 ? 21.082 31.214 3.406 1.00 58.97 287 ALA A O 1
ATOM 2270 N N . ASN A 1 288 ? 21.775 29.983 5.148 1.00 61.72 288 ASN A N 1
ATOM 2271 C CA . ASN A 1 288 ? 21.799 31.080 6.123 1.00 61.72 288 ASN A CA 1
ATOM 2272 C C . ASN A 1 288 ? 23.217 31.596 6.438 1.00 61.72 288 ASN A C 1
ATOM 2274 O O . ASN A 1 288 ? 23.381 32.468 7.289 1.00 61.72 288 ASN A O 1
ATOM 2278 N N . CYS A 1 289 ? 24.251 31.104 5.742 1.00 65.62 289 CYS A N 1
ATOM 2279 C CA . CYS A 1 289 ? 25.658 31.413 6.042 1.00 65.62 289 CYS A CA 1
ATOM 2280 C C . CYS A 1 289 ? 25.994 32.913 5.919 1.00 65.62 289 CYS A C 1
ATOM 2282 O O . CYS A 1 289 ? 26.770 33.446 6.711 1.00 65.62 289 CYS A O 1
ATOM 2284 N N . PHE A 1 290 ? 25.397 33.609 4.947 1.00 63.75 290 PHE A N 1
ATOM 2285 C CA . PHE A 1 290 ? 25.643 35.038 4.729 1.00 63.75 290 PHE A CA 1
ATOM 2286 C C . PHE A 1 290 ? 24.939 35.932 5.756 1.00 63.75 290 PHE A C 1
ATOM 2288 O O . PHE A 1 290 ? 25.480 36.970 6.131 1.00 63.75 290 PHE A O 1
ATOM 2295 N N . ILE A 1 291 ? 23.764 35.521 6.241 1.00 64.44 291 ILE A N 1
ATOM 2296 C CA . ILE A 1 291 ? 23.015 36.256 7.270 1.00 64.44 291 ILE A CA 1
ATOM 2297 C C . ILE A 1 291 ? 23.732 36.121 8.615 1.00 64.44 291 ILE A C 1
ATOM 2299 O O . ILE A 1 291 ? 23.996 37.127 9.267 1.00 64.44 291 ILE A O 1
ATOM 2303 N N . TRP A 1 292 ? 24.163 34.904 8.958 1.00 66.69 292 TRP A N 1
ATOM 2304 C CA . TRP A 1 292 ? 24.930 34.642 10.176 1.00 66.69 292 TRP A CA 1
ATOM 2305 C C . TRP A 1 292 ? 26.248 35.432 10.228 1.00 66.69 292 TRP A C 1
ATOM 2307 O O . TRP A 1 292 ? 26.573 36.038 11.247 1.00 66.69 292 TRP A O 1
ATOM 2317 N N . LYS A 1 293 ? 26.994 35.495 9.112 1.00 62.97 293 LYS A N 1
ATOM 2318 C CA . LYS A 1 293 ? 28.242 36.276 9.039 1.00 62.97 293 LYS A CA 1
ATOM 2319 C C . LYS A 1 293 ? 28.002 37.765 9.330 1.00 62.97 293 LYS A C 1
ATOM 2321 O O . LYS A 1 293 ? 28.778 38.384 10.051 1.00 62.97 293 LYS A O 1
ATOM 2326 N N . LYS A 1 294 ? 26.890 38.311 8.831 1.00 65.06 294 LYS A N 1
ATOM 2327 C CA . LYS A 1 294 ? 26.499 39.713 9.029 1.00 65.06 294 LYS A CA 1
ATOM 2328 C C . LYS A 1 294 ? 26.018 40.009 10.458 1.00 65.06 294 LYS A C 1
ATOM 2330 O O . LYS A 1 294 ? 26.112 41.148 10.905 1.00 65.06 294 LYS A O 1
ATOM 2335 N N . GLU A 1 295 ? 25.499 39.015 11.177 1.00 62.56 295 GLU A N 1
ATOM 2336 C CA . GLU A 1 295 ? 25.129 39.144 12.596 1.00 62.56 295 GLU A CA 1
ATOM 2337 C C . GLU A 1 295 ? 26.350 39.102 13.523 1.00 62.56 295 GLU A C 1
ATOM 2339 O O . GLU A 1 295 ? 26.409 39.871 14.479 1.00 62.56 295 GLU A O 1
ATOM 2344 N N . GLN A 1 296 ? 27.362 38.292 13.202 1.00 60.66 296 GLN A N 1
ATOM 2345 C CA . GLN A 1 296 ? 28.637 38.273 13.932 1.00 60.66 296 GLN A CA 1
ATOM 2346 C C . GLN A 1 296 ? 29.410 39.593 13.791 1.00 60.66 296 GLN A C 1
ATOM 2348 O O . GLN A 1 296 ? 29.938 40.108 14.773 1.00 60.66 296 GLN A O 1
ATOM 2353 N N . GLU A 1 297 ? 29.406 40.201 12.601 1.00 57.06 297 GLU A N 1
ATOM 2354 C CA . GLU A 1 297 ? 30.016 41.523 12.371 1.00 57.06 297 GLU A CA 1
ATOM 2355 C C . GLU A 1 297 ? 29.363 42.635 13.213 1.00 57.06 297 GLU A C 1
ATOM 2357 O O . GLU A 1 297 ? 30.019 43.616 13.554 1.00 57.06 297 GLU A O 1
ATOM 2362 N N . LYS A 1 298 ? 28.095 42.469 13.615 1.00 58.03 298 LYS A N 1
ATOM 2363 C CA . LYS A 1 298 ? 27.406 43.404 14.519 1.00 58.03 298 LYS A CA 1
ATOM 2364 C C . LYS A 1 298 ? 27.715 43.168 16.000 1.00 58.03 298 LYS A C 1
ATOM 2366 O O . LYS A 1 298 ? 27.536 44.087 16.789 1.00 58.03 298 LYS A O 1
ATOM 2371 N N . GLN A 1 299 ? 28.169 41.973 16.379 1.00 53.84 299 GLN A N 1
ATOM 2372 C CA . GLN A 1 299 ? 28.524 41.630 17.764 1.00 53.84 299 GLN A CA 1
ATOM 2373 C C . GLN A 1 299 ? 30.003 41.904 18.095 1.00 53.84 299 GLN A C 1
ATOM 2375 O O . GLN A 1 299 ? 30.364 41.937 19.266 1.00 53.84 299 GLN A O 1
ATOM 2380 N N . GLY A 1 300 ? 30.857 42.126 17.088 1.00 44.53 300 GLY A N 1
ATOM 2381 C CA . GLY A 1 300 ? 32.306 42.290 17.262 1.00 44.53 300 GLY A CA 1
ATOM 2382 C C . GLY A 1 300 ? 32.819 43.715 17.504 1.00 44.53 300 GLY A C 1
ATOM 2383 O O . GLY A 1 300 ? 34.024 43.885 17.657 1.00 44.53 300 GLY A O 1
ATOM 2384 N N . ASN A 1 301 ? 31.960 44.738 17.537 1.00 47.88 301 ASN A N 1
ATOM 2385 C CA . ASN A 1 301 ? 32.395 46.130 17.698 1.00 47.88 301 ASN A CA 1
ATOM 2386 C C . ASN A 1 301 ? 31.982 46.682 19.067 1.00 47.88 301 ASN A C 1
ATOM 2388 O O . ASN A 1 301 ? 31.027 47.443 19.200 1.00 47.88 301 ASN A O 1
ATOM 2392 N N . GLY A 1 302 ? 32.701 46.255 20.101 1.00 48.06 302 GLY A N 1
ATOM 2393 C CA . GLY A 1 302 ? 32.463 46.723 21.458 1.00 48.06 302 GLY A CA 1
ATOM 2394 C C . GLY A 1 302 ? 33.482 46.204 22.457 1.00 48.06 302 GLY A C 1
ATOM 2395 O O . GLY A 1 302 ? 33.094 45.484 23.363 1.00 48.06 302 GLY A O 1
ATOM 2396 N N . GLN A 1 303 ? 34.756 46.585 22.323 1.00 38.12 303 GLN A N 1
ATOM 2397 C CA . GLN A 1 303 ? 35.662 46.679 23.474 1.00 38.12 303 GLN A CA 1
ATOM 2398 C C . GLN A 1 303 ? 36.687 47.815 23.270 1.00 38.12 303 GLN A C 1
ATOM 2400 O O . GLN A 1 303 ? 37.236 47.948 22.173 1.00 38.12 303 GLN A O 1
ATOM 2405 N N . PRO A 1 304 ? 36.921 48.665 24.290 1.00 41.22 304 PRO A N 1
ATOM 2406 C CA . PRO A 1 304 ? 37.835 49.797 24.204 1.00 41.22 304 PRO A CA 1
ATOM 2407 C C . PRO A 1 304 ? 39.292 49.340 24.338 1.00 41.22 304 PRO A C 1
ATOM 2409 O O . PRO A 1 304 ? 39.597 48.420 25.095 1.00 41.22 304 PRO A O 1
ATOM 2412 N N . ARG A 1 305 ? 40.194 50.016 23.616 1.00 40.72 305 ARG A N 1
ATOM 2413 C CA . ARG A 1 305 ? 41.644 49.912 23.831 1.00 40.72 305 ARG A CA 1
ATOM 2414 C C . ARG A 1 305 ? 41.980 50.406 25.243 1.00 40.72 305 ARG A C 1
ATOM 2416 O O . ARG A 1 305 ? 41.758 51.582 25.531 1.00 40.72 305 ARG A O 1
ATOM 2423 N N . GLN A 1 306 ? 42.532 49.518 26.064 1.00 39.88 306 GLN A N 1
ATOM 2424 C CA . GLN A 1 306 ? 43.487 49.845 27.124 1.00 39.88 306 GLN A CA 1
ATOM 2425 C C . GLN A 1 306 ? 44.836 49.254 26.733 1.00 39.88 306 GLN A C 1
ATOM 2427 O O . GLN A 1 306 ? 44.828 48.141 26.156 1.00 39.88 306 GLN A O 1
#

Foldseek 3Di:
DDDDDDDPVVVVVVVVVVVVVVVVVVVVVVVVVVVVVVVVVVVVVVVVVVVVVVVVVVVVVVVVVVVVVVVVVVVVVVVVVVVVVVVVVVVVVVVVVVVVVVVVVVVVVVVVVVVVVVVVVVVDDDPDDDDDDDDPCPPVLVVVLVVVLVVLLVVQQPDDDLVVLLVVLVVVVVPRPPDDQLNSLVSSLSSHDPVLSVQLVVVVDSGPVVSSVSSNVCCVVPVVPPVVVVVVVVVVVVVPPDDDDDDDDDDDDDDDDDDDDDDDDDDDDDDDDDQDPVPRDPDDHPVCVVVVVVVVVVVPPDDDDD

pLDDT: mean 72.96, std 23.83, range [29.2, 98.62]

Organism: NCBI:txid1490495

Sequence (306 aa):
MASPAPTSEAVMQRIGGLEQAFTQQKLMNNDLRVEFASMQRQITELATRVQGQITGLENENTRMRGQITEQQKQTTGLQGRNTEQQGQITGLQIENTRMRGRITEQQALSIGLQGRITDRGGASPKIWWGHGDVHLHRNPAMCHCMLIGNEYTDVATKTADIKTYNGEYSALIFRVEGMSTVDQVLNYANGLKPRTRSYVKLENPETLSAAMDLAITYEVTHFVDDVRDHRSRQDKRKISTDQAPNQDKSSKGNPFRGKGRFKLRSDSKRTEDRTCYHGKRPAHIKANCFIWKKEQEKQGNGQPRQ

Secondary structure (DSSP, 8-state):
-PPPPPPHHHHHHHHHHHHHHHHHHHHHHHHHHHHHHHHHHHHHHHHHHHHHHHHHHHHHHHHHHHHHHHHHHHHHHHHHHHHHHHHHHHHHHHHHHHHHHHHHHHHHHHHHHHHHHHHHHHTS---------------HHHHHHHHHHHHHHHHTTTT--HHHHHHHHHHHHTT-TT--HHHHHHHHHHHS-HHHHHHHHHH--SSHHHHHHHHHHHHHHH-TTHHHHHHHHHHHHHSS-S-------------------PPPPP-----S----TTT--TT--GGGHHHHHHHHHHHS------

Mean predicted aligned error: 22.44 Å